Protein AF-A0AAN6DES4-F1 (afdb_monomer)

Structure (mmCIF, N/CA/C/O backbone):
data_AF-A0AAN6DES4-F1
#
_entry.id   AF-A0AAN6DES4-F1
#
loop_
_atom_site.group_PDB
_atom_site.id
_atom_site.type_symbol
_atom_site.label_atom_id
_atom_site.label_alt_id
_atom_site.label_comp_id
_atom_site.label_asym_id
_atom_site.label_entity_id
_atom_site.label_seq_id
_atom_site.pdbx_PDB_ins_code
_atom_site.Cartn_x
_atom_site.Cartn_y
_atom_site.Cartn_z
_atom_site.occupancy
_atom_site.B_iso_or_equiv
_atom_site.auth_seq_id
_atom_site.auth_comp_id
_atom_site.auth_asym_id
_atom_site.auth_atom_id
_atom_site.pdbx_PDB_model_num
ATOM 1 N N . MET A 1 1 ? -22.837 -23.102 -18.237 1.00 67.00 1 MET A N 1
ATOM 2 C CA . MET A 1 1 ? -21.589 -22.398 -17.869 1.00 67.00 1 MET A CA 1
ATOM 3 C C . MET A 1 1 ? -21.936 -21.171 -17.055 1.00 67.00 1 MET A C 1
ATOM 5 O O . MET A 1 1 ? -22.789 -20.407 -17.502 1.00 67.00 1 MET A O 1
ATOM 9 N N . SER A 1 2 ? -21.313 -20.997 -15.891 1.00 93.69 2 SER A N 1
ATOM 10 C CA . SER A 1 2 ? -21.509 -19.808 -15.053 1.00 93.69 2 SER A CA 1
ATOM 11 C C . SER A 1 2 ? -20.926 -18.557 -15.726 1.00 93.69 2 SER A C 1
ATOM 13 O O . SER A 1 2 ? -20.042 -18.653 -16.581 1.00 93.69 2 SER A O 1
ATOM 15 N N . GLU A 1 3 ? -21.403 -17.364 -15.362 1.00 89.88 3 GLU A N 1
ATOM 16 C CA . GLU A 1 3 ? -20.841 -16.102 -15.876 1.00 89.88 3 GLU A CA 1
ATOM 17 C C . GLU A 1 3 ? -19.344 -15.964 -15.569 1.00 89.88 3 GLU A C 1
ATOM 19 O O . GLU A 1 3 ? -18.581 -15.470 -16.399 1.00 89.88 3 GLU A O 1
ATOM 24 N N . SER A 1 4 ? -18.906 -16.498 -14.426 1.00 90.12 4 SER A N 1
ATOM 25 C CA . SER A 1 4 ? -17.493 -16.587 -14.053 1.00 90.12 4 SER A CA 1
ATOM 26 C C . SER A 1 4 ? -16.676 -17.410 -15.060 1.00 90.12 4 SER A C 1
ATOM 28 O O . SER A 1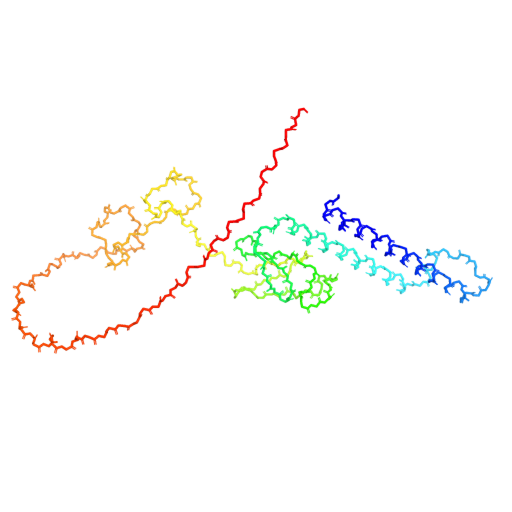 4 ? -15.622 -16.948 -15.493 1.00 90.12 4 SER A O 1
ATOM 30 N N . GLN A 1 5 ? -17.186 -18.557 -15.523 1.00 93.50 5 GLN A N 1
ATOM 31 C CA . GLN A 1 5 ? -16.512 -19.378 -16.540 1.00 93.50 5 GLN A CA 1
ATOM 32 C C . GLN A 1 5 ? -16.424 -18.663 -17.896 1.00 93.50 5 GLN A C 1
ATOM 34 O O . GLN A 1 5 ? -15.390 -18.712 -18.560 1.00 93.50 5 GLN A O 1
ATOM 39 N N . LYS A 1 6 ? -17.484 -17.942 -18.294 1.00 95.12 6 LYS A N 1
ATOM 40 C CA . LYS A 1 6 ? -17.483 -17.140 -19.532 1.00 95.12 6 LYS A CA 1
ATOM 41 C C . LYS A 1 6 ? -16.451 -16.006 -19.476 1.00 95.12 6 LYS A C 1
ATOM 43 O O . LYS A 1 6 ? -15.817 -15.697 -20.486 1.00 95.12 6 LYS A O 1
ATOM 48 N N . LEU A 1 7 ? -16.270 -15.381 -18.310 1.00 95.62 7 LEU A N 1
ATOM 49 C CA . LEU A 1 7 ? -15.279 -14.323 -18.117 1.00 95.62 7 LEU A CA 1
ATOM 50 C C . LEU A 1 7 ? -13.844 -14.868 -18.178 1.00 95.62 7 LEU A C 1
ATOM 52 O O . LEU A 1 7 ? -12.998 -14.268 -18.842 1.00 95.62 7 LEU A O 1
ATOM 56 N N . GLU A 1 8 ? -13.577 -16.011 -17.542 1.00 96.06 8 GLU A N 1
ATOM 57 C CA . GLU A 1 8 ? -12.269 -16.677 -17.598 1.00 96.06 8 GLU A CA 1
ATOM 58 C C . GLU A 1 8 ? -11.892 -17.090 -19.022 1.00 96.06 8 GLU A C 1
ATOM 60 O O . GLU A 1 8 ? -10.766 -16.853 -19.466 1.00 96.06 8 GLU A O 1
ATOM 65 N N . GLU A 1 9 ? -12.841 -17.643 -19.778 1.00 97.31 9 GLU A N 1
ATOM 66 C CA . GLU A 1 9 ? -12.618 -18.003 -21.177 1.00 97.31 9 GLU A CA 1
ATOM 67 C C . GLU A 1 9 ? -12.298 -16.769 -22.035 1.00 97.31 9 GLU A C 1
ATOM 69 O O . GLU A 1 9 ? -11.350 -16.779 -22.828 1.00 97.31 9 GLU A O 1
ATOM 74 N N . ARG A 1 10 ? -13.014 -15.658 -21.818 1.00 96.00 10 ARG A N 1
ATOM 75 C CA . ARG A 1 10 ? -12.756 -14.391 -22.514 1.00 96.00 10 ARG A CA 1
ATOM 76 C C . ARG A 1 10 ? -11.379 -13.813 -22.181 1.00 96.00 10 ARG A C 1
ATOM 78 O O . ARG A 1 10 ? -10.696 -13.320 -23.080 1.00 96.00 10 ARG A O 1
ATOM 85 N N . LEU A 1 11 ? -10.944 -13.897 -20.922 1.00 96.00 11 LEU A N 1
ATOM 86 C CA . LEU A 1 11 ? -9.595 -13.491 -20.515 1.00 96.00 11 LEU A CA 1
ATOM 87 C C . LEU A 1 11 ? -8.526 -14.359 -21.186 1.00 96.00 11 LEU A C 1
ATOM 89 O O . LEU A 1 11 ? -7.559 -13.824 -21.730 1.00 96.00 11 LEU A O 1
ATOM 93 N N . ARG A 1 12 ? -8.733 -15.678 -21.236 1.00 96.94 12 ARG A N 1
ATOM 94 C CA . ARG A 1 12 ? -7.816 -16.616 -21.896 1.00 96.94 12 ARG A CA 1
ATOM 95 C C . ARG A 1 12 ? -7.665 -16.325 -23.394 1.00 96.94 12 ARG A C 1
ATOM 97 O O . ARG A 1 12 ? -6.554 -16.386 -23.923 1.00 96.94 12 ARG A O 1
ATOM 104 N N . LEU A 1 13 ? -8.756 -15.982 -24.080 1.00 96.75 13 LEU A N 1
ATOM 105 C CA . LEU A 1 13 ? -8.722 -15.574 -25.490 1.00 96.75 13 LEU A CA 1
ATOM 106 C C . LEU A 1 13 ? -7.927 -14.274 -25.691 1.00 96.75 13 LEU A C 1
ATOM 108 O O . LEU A 1 13 ? -7.058 -14.221 -26.561 1.00 96.75 13 LEU A O 1
ATOM 112 N N . LEU A 1 14 ? -8.148 -13.262 -24.846 1.00 96.56 14 LEU A N 1
ATOM 113 C CA . LEU A 1 14 ? -7.406 -11.997 -24.906 1.00 96.56 14 LEU A CA 1
ATOM 114 C C . LEU A 1 14 ? -5.903 -12.181 -24.648 1.00 96.56 14 LEU A C 1
ATOM 116 O O . LEU A 1 14 ? -5.075 -11.550 -25.309 1.00 96.56 14 LEU A O 1
ATOM 120 N N . GLU A 1 15 ? -5.525 -13.059 -23.718 1.00 96.38 15 GLU A N 1
ATOM 121 C CA . GLU A 1 15 ? -4.119 -13.382 -23.459 1.00 96.38 15 GLU A CA 1
ATOM 122 C C . GLU A 1 15 ? -3.441 -14.049 -24.663 1.00 96.38 15 GLU A C 1
ATOM 124 O O . GLU A 1 15 ? -2.299 -13.711 -25.003 1.00 96.38 15 GLU A O 1
ATOM 129 N N . ASN A 1 16 ? -4.146 -14.961 -25.337 1.00 94.56 16 ASN A N 1
ATOM 130 C CA . ASN A 1 16 ? -3.655 -15.623 -26.544 1.00 94.56 16 ASN A CA 1
ATOM 131 C C . ASN A 1 16 ? -3.459 -14.631 -27.697 1.00 94.56 16 ASN A C 1
ATOM 133 O O . ASN A 1 16 ? -2.403 -14.642 -28.338 1.00 94.56 16 ASN A O 1
ATOM 137 N N . ASP A 1 17 ? -4.411 -13.722 -27.907 1.00 95.50 17 ASP A N 1
ATOM 138 C CA . ASP A 1 17 ? -4.306 -12.671 -28.921 1.00 95.50 17 ASP A CA 1
ATOM 139 C C . ASP A 1 17 ? -3.139 -11.720 -28.643 1.00 95.50 17 ASP A C 1
ATOM 141 O O . ASP A 1 17 ? -2.346 -11.412 -29.540 1.00 95.50 17 ASP A O 1
ATOM 145 N N . LEU A 1 18 ? -2.949 -11.314 -27.384 1.00 94.50 18 LEU A N 1
ATOM 146 C CA . LEU A 1 18 ? -1.813 -10.484 -26.985 1.00 94.50 18 LEU A CA 1
ATOM 147 C C . LEU A 1 18 ? -0.475 -11.200 -27.241 1.00 94.50 18 LEU A C 1
ATOM 149 O O . LEU A 1 18 ? 0.498 -10.587 -27.695 1.00 94.50 18 LEU A O 1
ATOM 153 N N . LYS A 1 19 ? -0.405 -12.507 -26.961 1.00 93.19 19 LYS A N 1
ATOM 154 C CA . LYS A 1 19 ? 0.779 -13.338 -27.223 1.00 93.19 19 LYS A CA 1
ATOM 155 C C . LYS A 1 19 ? 1.069 -13.423 -28.724 1.00 93.19 19 LYS A C 1
ATOM 157 O O . LYS A 1 19 ? 2.224 -13.257 -29.131 1.00 93.19 19 LYS A O 1
ATOM 162 N N . LEU A 1 20 ? 0.033 -13.590 -29.546 1.00 95.62 20 LEU A N 1
ATOM 163 C CA . LEU A 1 20 ? 0.146 -13.603 -31.002 1.00 95.62 20 LEU A CA 1
ATOM 164 C C . LEU A 1 20 ? 0.622 -12.247 -31.543 1.00 95.62 20 LEU A C 1
ATOM 166 O O . LEU A 1 20 ? 1.569 -12.204 -32.331 1.00 95.62 20 LEU A O 1
ATOM 170 N N . GLN A 1 21 ? 0.047 -11.133 -31.085 1.00 93.38 21 GLN A N 1
ATOM 171 C CA . GLN A 1 21 ? 0.468 -9.790 -31.497 1.00 93.38 21 GLN A CA 1
ATOM 172 C C . GLN A 1 21 ? 1.932 -9.505 -31.146 1.00 93.38 21 GLN A C 1
ATOM 174 O O . GLN A 1 21 ? 2.679 -8.995 -31.986 1.00 93.38 21 GLN A O 1
ATOM 179 N N . LYS A 1 22 ? 2.377 -9.897 -29.945 1.00 92.38 22 LYS A N 1
ATOM 180 C CA . LYS A 1 22 ? 3.786 -9.783 -29.538 1.00 92.38 22 LYS A CA 1
ATOM 181 C C . LYS A 1 22 ? 4.708 -10.586 -30.454 1.00 92.38 22 LYS A C 1
ATOM 183 O O . LYS A 1 22 ? 5.730 -10.055 -30.881 1.00 92.38 22 LYS A O 1
ATOM 188 N N . SER A 1 23 ? 4.340 -11.823 -30.800 1.00 90.12 23 SER A N 1
ATOM 189 C CA . SER A 1 23 ? 5.142 -12.654 -31.711 1.00 90.12 23 SER A CA 1
ATOM 190 C C . SER A 1 23 ? 5.272 -12.027 -33.107 1.00 90.12 23 SER A C 1
ATOM 192 O O . SER A 1 23 ? 6.384 -11.890 -33.616 1.00 90.12 23 SER A O 1
ATOM 194 N N . LYS A 1 24 ? 4.167 -11.515 -33.670 1.00 93.31 24 LYS A N 1
ATOM 195 C CA . LYS A 1 24 ? 4.154 -10.822 -34.968 1.00 93.31 24 LYS A CA 1
ATOM 196 C C . LYS A 1 24 ? 4.999 -9.549 -34.947 1.00 93.31 24 LYS A C 1
ATOM 198 O O . LYS A 1 24 ? 5.671 -9.241 -35.929 1.00 93.31 24 LYS A O 1
ATOM 203 N N . LEU A 1 25 ? 4.978 -8.793 -33.848 1.00 91.31 25 LEU A N 1
ATOM 204 C CA . LEU A 1 25 ? 5.800 -7.590 -33.705 1.00 91.31 25 LEU A CA 1
ATOM 205 C C . LEU A 1 25 ? 7.295 -7.934 -33.677 1.00 91.31 25 LEU A C 1
ATOM 207 O O . LEU A 1 25 ? 8.072 -7.296 -34.383 1.00 91.31 25 LEU A O 1
ATOM 211 N N . VAL A 1 26 ? 7.685 -8.959 -32.912 1.00 90.69 26 VAL A N 1
ATOM 212 C CA . VAL A 1 26 ? 9.070 -9.456 -32.870 1.00 90.69 26 VAL A CA 1
ATOM 213 C C . VAL A 1 26 ? 9.528 -9.895 -34.261 1.00 90.69 26 VAL A C 1
ATOM 215 O O . VAL A 1 26 ? 10.616 -9.518 -34.691 1.00 90.69 26 VAL A O 1
ATOM 218 N N . GLU A 1 27 ? 8.682 -10.608 -35.005 1.00 89.62 27 GLU A N 1
ATOM 219 C CA . GLU A 1 27 ? 8.997 -11.036 -36.369 1.00 89.62 27 GLU A CA 1
ATOM 220 C C . GLU A 1 27 ? 9.166 -9.847 -37.334 1.00 89.62 27 GLU A C 1
ATOM 222 O O . GLU A 1 27 ? 10.121 -9.804 -38.110 1.00 89.62 27 GLU A O 1
ATOM 227 N N . ARG A 1 28 ? 8.296 -8.827 -37.257 1.00 88.50 28 ARG A N 1
ATOM 228 C CA . ARG A 1 28 ? 8.439 -7.598 -38.063 1.00 88.50 28 ARG A CA 1
ATOM 229 C C . ARG A 1 28 ? 9.726 -6.841 -37.742 1.00 88.50 28 ARG A C 1
ATOM 231 O O . ARG A 1 28 ? 10.365 -6.325 -38.659 1.00 88.50 28 ARG A O 1
ATOM 238 N N . LEU A 1 29 ? 10.102 -6.758 -36.465 1.00 83.12 29 LEU A N 1
ATOM 239 C CA . LEU A 1 29 ? 11.346 -6.111 -36.041 1.00 83.12 29 LEU A CA 1
ATOM 240 C C . LEU A 1 29 ? 12.574 -6.886 -36.535 1.00 83.12 29 LEU A C 1
ATOM 242 O O . LEU A 1 29 ? 13.513 -6.272 -37.038 1.00 83.12 29 LEU A O 1
ATOM 246 N N . ALA A 1 30 ? 12.536 -8.221 -36.486 1.00 77.50 30 ALA A N 1
ATOM 247 C CA . ALA A 1 30 ? 13.591 -9.066 -37.039 1.00 77.50 30 ALA A CA 1
ATOM 248 C C . ALA A 1 30 ? 13.740 -8.868 -38.558 1.00 77.50 30 ALA A C 1
ATOM 250 O O . ALA A 1 30 ? 14.852 -8.672 -39.046 1.00 77.50 30 ALA A O 1
ATOM 251 N N . ARG A 1 31 ? 12.627 -8.825 -39.306 1.00 79.12 31 ARG A N 1
ATOM 252 C CA . ARG A 1 31 ? 12.643 -8.584 -40.761 1.00 79.12 31 ARG A CA 1
ATOM 253 C C . ARG A 1 31 ? 13.234 -7.218 -41.124 1.00 79.12 31 ARG A C 1
ATOM 255 O O . ARG A 1 31 ? 14.022 -7.147 -42.063 1.00 79.12 31 ARG A O 1
ATOM 262 N N . ARG A 1 32 ? 12.919 -6.151 -40.375 1.00 77.81 32 ARG A N 1
ATOM 263 C CA . ARG A 1 32 ? 13.521 -4.821 -40.610 1.00 77.81 32 ARG A CA 1
ATOM 264 C C . ARG A 1 32 ? 15.030 -4.817 -40.388 1.00 77.81 32 ARG A C 1
ATOM 266 O O . ARG A 1 32 ? 15.746 -4.264 -41.211 1.00 77.81 32 ARG A O 1
ATOM 273 N N . HIS A 1 33 ? 15.512 -5.469 -39.329 1.00 69.00 33 HIS A N 1
ATOM 274 C CA . HIS A 1 33 ? 16.951 -5.561 -39.068 1.00 69.00 33 HIS A CA 1
ATOM 275 C C . HIS A 1 33 ? 17.712 -6.352 -40.141 1.00 69.00 33 HIS A C 1
ATOM 277 O O . HIS A 1 33 ? 18.863 -6.032 -40.423 1.00 69.00 33 HIS A O 1
ATOM 283 N N . VAL A 1 34 ? 17.078 -7.354 -40.762 1.00 66.12 34 VAL A N 1
ATOM 284 C CA . VAL A 1 34 ? 17.683 -8.131 -41.857 1.00 66.12 34 VAL A CA 1
ATOM 285 C C . VAL A 1 34 ? 17.761 -7.322 -43.158 1.00 66.12 34 VAL A C 1
ATOM 287 O O . VAL A 1 34 ? 18.715 -7.484 -43.912 1.00 66.12 34 VAL A O 1
ATOM 290 N N . GLN A 1 35 ? 16.804 -6.428 -43.426 1.00 63.16 35 GLN A N 1
ATOM 291 C CA . GLN A 1 35 ? 16.760 -5.666 -44.683 1.00 63.16 35 GLN A CA 1
ATOM 292 C C . GLN A 1 35 ? 17.774 -4.515 -44.759 1.00 63.16 35 GLN A C 1
ATOM 294 O O . GLN A 1 35 ? 18.157 -4.126 -45.857 1.00 63.16 35 GLN A O 1
ATOM 299 N N . THR A 1 36 ? 18.241 -3.989 -43.625 1.00 62.09 36 THR A N 1
ATOM 300 C CA . THR A 1 36 ? 19.244 -2.908 -43.591 1.00 62.09 36 THR A CA 1
ATOM 301 C C . THR A 1 36 ? 20.684 -3.410 -43.476 1.00 62.09 36 THR A C 1
ATOM 303 O O . THR A 1 36 ? 21.608 -2.602 -43.429 1.00 62.09 36 THR A O 1
ATOM 306 N N . ALA A 1 37 ? 20.904 -4.726 -43.395 1.00 51.62 37 ALA A N 1
ATOM 307 C CA . ALA A 1 37 ? 22.239 -5.293 -43.263 1.00 51.62 37 ALA A CA 1
ATOM 308 C C . ALA A 1 37 ? 22.865 -5.554 -44.651 1.00 51.62 37 ALA A C 1
ATOM 310 O O . ALA A 1 37 ? 22.224 -6.178 -45.501 1.00 51.62 37 ALA A O 1
ATOM 311 N N . PRO A 1 38 ? 24.113 -5.120 -44.908 1.00 60.78 38 PRO A N 1
ATOM 312 C CA . PRO A 1 38 ? 24.816 -5.457 -46.144 1.00 60.78 38 PRO A CA 1
ATOM 313 C C . PRO A 1 38 ? 24.924 -6.984 -46.295 1.00 60.78 38 PRO A C 1
ATOM 315 O O . PRO A 1 38 ? 25.225 -7.694 -45.334 1.00 60.78 38 PRO A O 1
ATOM 318 N N . LYS A 1 39 ? 24.685 -7.494 -47.513 1.00 55.78 39 LYS A N 1
ATOM 319 C CA . LYS A 1 39 ? 24.531 -8.930 -47.855 1.00 55.78 39 LYS A CA 1
ATOM 320 C C . LYS A 1 39 ? 25.761 -9.820 -47.583 1.00 55.78 39 LYS A C 1
ATOM 322 O O . LYS A 1 39 ? 25.720 -11.011 -47.868 1.00 55.78 39 LYS A O 1
ATOM 327 N N . THR A 1 40 ? 26.833 -9.280 -47.013 1.00 57.28 40 THR A N 1
ATOM 328 C CA . THR A 1 40 ? 28.040 -10.012 -46.597 1.00 57.28 40 THR A CA 1
ATOM 329 C C . THR A 1 40 ? 28.109 -10.264 -45.085 1.00 57.28 40 THR A C 1
ATOM 331 O O . THR A 1 40 ? 29.067 -10.865 -44.599 1.00 57.28 40 THR A O 1
ATOM 334 N N . ALA A 1 41 ? 27.102 -9.846 -44.312 1.00 51.81 41 ALA A N 1
ATOM 335 C CA . ALA A 1 41 ? 27.103 -9.999 -42.864 1.00 51.81 41 ALA A CA 1
ATOM 336 C C . ALA A 1 41 ? 26.755 -11.438 -42.441 1.00 51.81 41 ALA A C 1
ATOM 338 O O . ALA A 1 41 ? 25.593 -11.843 -42.392 1.00 51.81 41 ALA A O 1
ATOM 339 N N . VAL A 1 42 ? 27.802 -12.193 -42.099 1.00 61.50 42 VAL A N 1
ATOM 340 C CA . VAL A 1 42 ? 27.777 -13.385 -41.236 1.00 61.50 42 VAL A CA 1
ATOM 341 C C . VAL A 1 42 ? 26.672 -13.243 -40.186 1.00 61.50 42 VAL A C 1
ATOM 343 O O . VAL A 1 42 ? 26.561 -12.180 -39.573 1.00 61.50 42 VAL A O 1
ATOM 346 N N . LYS A 1 43 ? 25.868 -14.298 -39.973 1.00 57.84 43 LYS A N 1
ATOM 347 C CA . LYS A 1 43 ? 24.832 -14.382 -38.926 1.00 57.84 43 LYS A CA 1
ATOM 348 C C . LYS A 1 43 ? 25.457 -14.146 -37.545 1.00 57.84 43 LYS A C 1
ATOM 350 O O . LYS A 1 43 ? 25.746 -15.092 -36.819 1.00 57.84 43 LYS A O 1
ATOM 355 N N . ARG A 1 44 ? 25.691 -12.885 -37.187 1.00 60.09 44 ARG A N 1
ATOM 356 C CA . ARG A 1 44 ? 26.131 -12.483 -35.857 1.00 60.09 44 ARG A CA 1
ATOM 357 C C . ARG A 1 44 ? 24.993 -12.822 -34.918 1.00 60.09 44 ARG A C 1
ATOM 359 O O . ARG A 1 44 ? 23.859 -12.376 -35.100 1.00 60.09 44 ARG A O 1
ATOM 366 N N . THR A 1 45 ? 25.281 -13.686 -33.959 1.00 73.81 45 THR A N 1
ATOM 367 C CA . THR A 1 45 ? 24.299 -14.067 -32.953 1.00 73.81 45 THR A CA 1
ATOM 368 C C . THR A 1 45 ? 23.941 -12.829 -32.126 1.00 73.81 45 THR A C 1
ATOM 370 O O . THR A 1 45 ? 24.714 -11.873 -32.054 1.00 73.81 45 THR A O 1
ATOM 373 N N . ALA A 1 46 ? 22.783 -12.817 -31.460 1.00 65.44 46 ALA A N 1
ATOM 374 C CA . ALA A 1 46 ? 22.415 -11.707 -30.568 1.00 65.44 46 ALA A CA 1
ATOM 375 C C . ALA A 1 46 ? 23.492 -11.426 -29.491 1.00 65.44 46 ALA A C 1
ATOM 377 O O . ALA A 1 46 ? 23.619 -10.301 -29.010 1.00 65.44 46 ALA A O 1
ATOM 378 N N . ASN A 1 47 ? 24.300 -12.438 -29.156 1.00 69.12 47 ASN A N 1
ATOM 379 C CA . ASN A 1 47 ? 25.440 -12.321 -28.252 1.00 69.12 47 ASN A CA 1
ATOM 380 C C . ASN A 1 47 ? 26.627 -11.555 -28.858 1.00 69.12 47 ASN A C 1
ATOM 382 O O . ASN A 1 47 ? 27.354 -10.912 -28.107 1.00 69.12 47 ASN A O 1
ATOM 386 N N . ASP A 1 48 ? 26.816 -11.576 -30.178 1.00 71.38 48 ASP A N 1
ATOM 387 C CA . ASP A 1 48 ? 27.908 -10.851 -30.841 1.00 71.38 48 ASP A CA 1
ATOM 388 C C . ASP A 1 48 ? 27.611 -9.350 -30.920 1.00 71.38 48 ASP A C 1
ATOM 390 O O . ASP A 1 48 ? 28.501 -8.529 -30.720 1.00 71.38 48 ASP A O 1
ATOM 394 N N . VAL A 1 49 ? 26.342 -8.970 -31.107 1.00 67.94 49 VAL A N 1
ATOM 395 C CA . VAL A 1 49 ? 25.912 -7.558 -31.074 1.00 67.94 49 VAL A CA 1
ATOM 396 C C . VAL A 1 49 ? 26.140 -6.943 -29.688 1.00 67.94 49 VAL A C 1
ATOM 398 O O . VAL A 1 49 ? 26.616 -5.819 -29.581 1.00 67.94 49 VAL A O 1
ATOM 401 N N . LEU A 1 50 ? 25.889 -7.704 -28.617 1.00 66.12 50 LEU A N 1
ATOM 402 C CA . LEU A 1 50 ? 26.124 -7.273 -27.232 1.00 66.12 50 LEU A CA 1
ATOM 403 C C . LEU A 1 50 ? 27.608 -7.086 -26.873 1.00 66.12 50 LEU A C 1
ATOM 405 O O . LEU A 1 50 ? 27.896 -6.432 -25.872 1.00 66.12 50 LEU A O 1
ATOM 409 N N . LYS A 1 51 ? 28.541 -7.668 -27.638 1.00 77.00 51 LYS A N 1
ATOM 410 C CA . LYS A 1 51 ? 29.988 -7.526 -27.403 1.00 77.00 51 LYS A CA 1
ATOM 411 C C . LYS A 1 51 ? 30.588 -6.292 -28.074 1.00 77.00 51 LYS A C 1
ATOM 413 O O . LYS A 1 51 ? 31.609 -5.805 -27.604 1.00 77.00 51 LYS A O 1
ATOM 418 N N . HIS A 1 52 ? 29.987 -5.813 -29.162 1.00 81.75 52 HIS A N 1
ATOM 419 C CA . HIS A 1 52 ? 30.566 -4.749 -29.987 1.00 81.75 52 HIS A CA 1
ATOM 420 C C . HIS A 1 52 ? 30.026 -3.345 -29.684 1.00 81.75 52 HIS A C 1
ATOM 422 O O . HIS A 1 52 ? 30.591 -2.380 -30.187 1.00 81.75 52 HIS A O 1
ATOM 428 N N . ASP A 1 53 ? 28.988 -3.220 -28.853 1.00 87.81 53 ASP A N 1
ATOM 429 C CA . ASP A 1 53 ? 28.409 -1.933 -28.454 1.00 87.81 53 ASP A CA 1
ATOM 430 C C . ASP A 1 53 ? 28.179 -1.892 -26.922 1.00 87.81 53 ASP A C 1
ATOM 432 O O . ASP A 1 53 ? 27.222 -2.500 -26.414 1.00 87.81 53 ASP A O 1
ATOM 436 N N . PRO A 1 54 ? 29.066 -1.224 -26.155 1.00 89.25 54 PRO A N 1
ATOM 437 C CA . PRO A 1 54 ? 28.952 -1.154 -24.700 1.00 89.25 54 PRO A CA 1
ATOM 438 C C . PRO A 1 54 ? 27.718 -0.362 -24.241 1.00 89.25 54 PRO A C 1
ATOM 440 O O . PRO A 1 54 ? 27.106 -0.736 -23.235 1.00 89.25 54 PRO A O 1
ATOM 443 N N . ASP A 1 55 ? 27.294 0.661 -24.984 1.00 90.44 55 ASP A N 1
ATOM 444 C CA . ASP A 1 55 ? 26.142 1.497 -24.634 1.00 90.44 55 ASP A CA 1
ATOM 445 C C . ASP A 1 55 ? 24.838 0.712 -24.782 1.00 90.44 55 ASP A C 1
ATOM 447 O O . ASP A 1 55 ? 23.966 0.733 -23.900 1.00 90.44 55 ASP A O 1
ATOM 451 N N . PHE A 1 56 ? 24.729 -0.079 -25.853 1.00 85.12 56 PHE A N 1
ATOM 452 C CA . PHE A 1 56 ? 23.616 -1.007 -26.022 1.00 85.12 56 PHE A CA 1
ATOM 453 C C . PHE A 1 56 ? 23.561 -2.033 -24.883 1.00 85.12 56 PHE A C 1
ATOM 455 O O . PHE A 1 56 ? 22.488 -2.289 -24.322 1.00 85.12 56 PHE A O 1
ATOM 462 N N . ALA A 1 57 ? 24.708 -2.587 -24.477 1.00 85.50 57 ALA A N 1
ATOM 463 C CA . ALA A 1 57 ? 24.775 -3.525 -23.359 1.00 85.50 57 ALA A CA 1
ATOM 464 C C . ALA A 1 57 ? 24.328 -2.887 -22.029 1.00 85.50 57 ALA A C 1
ATOM 466 O O . ALA A 1 57 ? 23.583 -3.521 -21.271 1.00 85.50 57 ALA A O 1
ATOM 467 N N . ILE A 1 58 ? 24.717 -1.636 -21.754 1.00 90.38 58 ILE A N 1
ATOM 468 C CA . ILE A 1 58 ? 24.269 -0.871 -20.578 1.00 90.38 58 ILE A CA 1
ATOM 469 C C . ILE A 1 58 ? 22.747 -0.687 -20.610 1.00 90.38 58 ILE A C 1
ATOM 471 O O . ILE A 1 58 ? 22.068 -1.017 -19.633 1.00 90.38 58 ILE A O 1
ATOM 475 N N . LYS A 1 59 ? 22.184 -0.266 -21.748 1.00 92.56 59 LYS A N 1
ATOM 476 C CA . LYS A 1 59 ? 20.734 -0.074 -21.912 1.00 92.56 59 LYS A CA 1
ATOM 477 C C . LYS A 1 59 ? 19.952 -1.372 -21.711 1.00 92.56 59 LYS A C 1
ATOM 479 O O . LYS A 1 59 ? 18.940 -1.389 -21.010 1.00 92.56 59 LYS A O 1
ATOM 484 N N . VAL A 1 60 ? 20.433 -2.487 -22.263 1.00 89.56 60 VAL A N 1
ATOM 485 C CA . VAL A 1 60 ? 19.815 -3.811 -22.077 1.00 89.56 60 VAL A CA 1
ATOM 486 C C . VAL A 1 60 ? 19.865 -4.246 -20.609 1.00 89.56 60 VAL A C 1
ATOM 488 O O . VAL A 1 60 ? 18.886 -4.803 -20.103 1.00 89.56 60 VAL A O 1
ATOM 491 N N . ARG A 1 61 ? 20.972 -3.993 -19.898 1.00 91.56 61 ARG A N 1
ATOM 492 C CA . ARG A 1 61 ? 21.080 -4.281 -18.456 1.00 91.56 61 ARG A CA 1
ATOM 493 C C . ARG A 1 61 ? 20.103 -3.432 -17.642 1.00 91.56 61 ARG A C 1
ATOM 495 O O . ARG A 1 61 ? 19.390 -4.004 -16.819 1.00 91.56 61 ARG A O 1
ATOM 502 N N . ALA A 1 62 ? 20.010 -2.131 -17.915 1.00 92.44 62 ALA A N 1
ATOM 503 C CA . ALA A 1 62 ? 19.072 -1.225 -17.252 1.00 92.44 62 ALA A CA 1
ATOM 504 C C . ALA A 1 62 ? 17.612 -1.663 -17.463 1.00 92.44 62 ALA A C 1
ATOM 506 O O . ALA A 1 62 ? 16.860 -1.806 -16.502 1.00 92.44 62 ALA A O 1
ATOM 507 N N . LEU A 1 63 ? 17.229 -2.007 -18.699 1.00 92.38 63 LEU A N 1
ATOM 508 C CA . LEU A 1 63 ? 15.889 -2.524 -19.008 1.00 92.38 63 LEU A CA 1
ATOM 509 C C . LEU A 1 63 ? 15.583 -3.835 -18.270 1.00 92.38 63 LEU A C 1
ATOM 511 O O . LEU A 1 63 ? 14.487 -4.012 -17.734 1.00 92.38 63 LEU A O 1
ATOM 515 N N . LYS A 1 64 ? 16.551 -4.759 -18.195 1.00 92.69 64 LYS A N 1
ATOM 516 C CA . LYS A 1 64 ? 16.402 -6.007 -17.426 1.00 92.69 64 LYS A CA 1
ATOM 517 C C . LYS A 1 64 ? 16.255 -5.739 -15.928 1.00 92.69 64 LYS A C 1
ATOM 519 O O . LYS A 1 64 ? 15.465 -6.420 -15.273 1.00 92.69 64 LYS A O 1
ATOM 524 N N . GLN A 1 65 ? 17.002 -4.783 -15.378 1.00 93.25 65 GLN A N 1
ATOM 525 C CA . GLN A 1 65 ? 16.891 -4.386 -13.973 1.00 93.25 65 GLN A CA 1
ATOM 526 C C . GLN A 1 65 ? 15.525 -3.757 -13.678 1.00 93.25 65 GLN A C 1
ATOM 528 O O . GLN A 1 65 ? 14.849 -4.224 -12.761 1.00 93.25 65 GLN A O 1
ATOM 533 N N . ALA A 1 66 ? 15.067 -2.818 -14.508 1.00 91.12 66 ALA A N 1
ATOM 534 C CA . ALA A 1 66 ? 13.745 -2.203 -14.387 1.00 91.12 66 ALA A CA 1
ATOM 535 C C . ALA A 1 66 ? 12.618 -3.250 -14.456 1.00 91.12 66 ALA A C 1
ATOM 537 O O . ALA A 1 66 ? 11.715 -3.264 -13.622 1.00 91.12 66 ALA A O 1
ATOM 538 N N . ALA A 1 67 ? 12.701 -4.213 -15.382 1.00 92.44 67 ALA A N 1
ATOM 539 C CA . ALA A 1 67 ? 11.728 -5.304 -15.474 1.00 92.44 67 ALA A CA 1
ATOM 540 C C . ALA A 1 67 ? 11.716 -6.201 -14.219 1.00 92.44 67 ALA A C 1
ATOM 542 O O . ALA A 1 67 ? 10.651 -6.634 -13.771 1.00 92.44 67 ALA A O 1
ATOM 543 N N . ARG A 1 68 ? 12.888 -6.472 -13.625 1.00 93.19 68 ARG A N 1
ATOM 544 C CA . ARG A 1 68 ? 13.000 -7.227 -12.364 1.00 93.19 68 ARG A CA 1
ATOM 545 C C . ARG A 1 68 ? 12.403 -6.454 -11.190 1.00 93.19 68 ARG A C 1
ATOM 547 O O . ARG A 1 68 ? 11.681 -7.057 -10.399 1.00 93.19 68 ARG A O 1
ATOM 554 N N . GLN A 1 69 ? 12.677 -5.155 -11.084 1.00 92.50 69 GLN A N 1
ATOM 555 C CA . GLN A 1 69 ? 12.106 -4.284 -10.051 1.00 92.50 69 GLN A CA 1
ATOM 556 C C . GLN A 1 69 ? 10.584 -4.210 -10.176 1.00 92.50 69 GLN A C 1
ATOM 558 O O . GLN A 1 69 ? 9.888 -4.498 -9.205 1.00 92.50 69 GLN A O 1
ATOM 563 N N . LYS A 1 70 ? 10.064 -3.971 -11.387 1.00 94.19 70 LYS A N 1
ATOM 564 C CA . LYS A 1 70 ? 8.625 -4.007 -11.667 1.00 94.19 70 LYS A CA 1
ATOM 565 C C . LYS A 1 70 ? 8.015 -5.343 -11.241 1.00 94.19 70 LYS A C 1
ATOM 567 O O . LYS A 1 70 ? 7.044 -5.371 -10.498 1.00 94.19 70 LYS A O 1
ATOM 572 N N . LYS A 1 71 ? 8.610 -6.478 -11.622 1.00 95.00 71 LYS A N 1
ATOM 573 C CA . LYS A 1 71 ? 8.108 -7.801 -11.205 1.00 95.00 71 LYS A CA 1
ATOM 574 C C . LYS A 1 71 ? 8.073 -7.964 -9.677 1.00 95.00 71 LYS A C 1
ATOM 576 O O . LYS A 1 71 ? 7.113 -8.527 -9.157 1.00 95.00 71 LYS A O 1
ATOM 581 N N . ARG A 1 72 ? 9.102 -7.491 -8.963 1.00 95.31 72 ARG A N 1
ATOM 582 C CA . ARG A 1 72 ? 9.157 -7.532 -7.490 1.00 95.31 72 ARG A CA 1
ATOM 583 C C . ARG A 1 72 ? 8.050 -6.688 -6.862 1.00 95.31 72 ARG A C 1
ATOM 585 O O . ARG A 1 72 ? 7.344 -7.199 -6.002 1.00 95.31 72 ARG A O 1
ATOM 592 N N . LEU A 1 73 ? 7.854 -5.465 -7.353 1.00 95.94 73 LEU A N 1
ATOM 593 C CA . LEU A 1 73 ? 6.796 -4.560 -6.904 1.00 95.94 73 LEU A CA 1
ATOM 594 C C . LEU A 1 73 ? 5.406 -5.190 -7.049 1.00 95.94 73 LEU A C 1
ATOM 596 O O . LEU A 1 73 ? 4.649 -5.241 -6.088 1.00 95.94 73 LEU A O 1
ATOM 600 N N . TYR A 1 74 ? 5.081 -5.742 -8.220 1.00 96.56 74 TYR A N 1
ATOM 601 C CA . TYR A 1 74 ? 3.769 -6.362 -8.444 1.00 96.56 74 TYR A CA 1
ATOM 602 C C . TYR A 1 74 ? 3.562 -7.603 -7.573 1.00 96.56 74 TYR A C 1
ATOM 604 O O . TYR A 1 74 ? 2.466 -7.812 -7.060 1.00 96.56 74 TYR A O 1
ATOM 612 N N . LYS A 1 75 ? 4.615 -8.406 -7.363 1.00 97.31 75 LYS A N 1
ATOM 613 C CA . LYS A 1 75 ? 4.559 -9.544 -6.438 1.00 97.31 75 LYS A CA 1
ATOM 614 C C . LYS A 1 75 ? 4.273 -9.079 -5.005 1.00 97.31 75 LYS A C 1
ATOM 616 O O . LYS A 1 75 ? 3.466 -9.708 -4.330 1.00 97.31 75 LYS A O 1
ATOM 621 N N . HIS A 1 76 ? 4.908 -7.992 -4.564 1.00 97.75 76 HIS A N 1
ATOM 622 C CA . HIS A 1 76 ? 4.698 -7.402 -3.238 1.00 97.75 76 HIS A CA 1
ATOM 623 C C . HIS A 1 76 ? 3.275 -6.865 -3.063 1.00 97.75 76 HIS A C 1
ATOM 625 O O . HIS A 1 76 ? 2.585 -7.241 -2.120 1.00 97.75 76 HIS A O 1
ATOM 631 N N . ILE A 1 77 ? 2.793 -6.074 -4.025 1.00 97.75 77 ILE A N 1
ATOM 632 C CA . ILE A 1 77 ? 1.423 -5.540 -4.024 1.00 97.75 77 ILE A CA 1
ATOM 633 C C . ILE A 1 77 ? 0.402 -6.680 -3.982 1.00 97.75 77 ILE A C 1
ATOM 635 O O . ILE A 1 77 ? -0.522 -6.646 -3.174 1.00 97.75 77 ILE A O 1
ATOM 639 N N . HIS A 1 78 ? 0.580 -7.713 -4.809 1.00 97.56 78 HIS A N 1
ATOM 640 C CA . HIS A 1 78 ? -0.316 -8.866 -4.815 1.00 97.56 78 HIS A CA 1
ATOM 641 C C . HIS A 1 78 ? -0.289 -9.624 -3.480 1.00 97.56 78 HIS A C 1
ATOM 643 O O . HIS A 1 78 ? -1.341 -9.981 -2.954 1.00 97.56 78 HIS A O 1
ATOM 649 N N . ALA A 1 79 ? 0.893 -9.808 -2.880 1.00 98.06 79 ALA A N 1
ATOM 650 C CA . ALA A 1 79 ? 1.009 -10.405 -1.553 1.00 98.06 79 ALA A CA 1
ATOM 651 C C . ALA A 1 79 ? 0.254 -9.584 -0.492 1.00 98.06 79 ALA A C 1
ATOM 653 O O . ALA A 1 79 ? -0.465 -10.161 0.320 1.00 98.06 79 ALA A O 1
ATOM 654 N N . ASN A 1 80 ? 0.343 -8.251 -0.531 1.00 97.94 80 ASN A N 1
ATOM 655 C CA . ASN A 1 80 ? -0.417 -7.376 0.364 1.00 97.94 80 ASN A CA 1
ATOM 656 C C . ASN A 1 80 ? -1.934 -7.455 0.117 1.00 97.94 80 ASN A C 1
ATOM 658 O O . ASN A 1 80 ? -2.697 -7.494 1.080 1.00 97.94 80 ASN A O 1
ATOM 662 N N . GLN A 1 81 ? -2.382 -7.521 -1.142 1.00 97.12 81 GLN A N 1
ATOM 663 C CA . GLN A 1 81 ? -3.802 -7.682 -1.490 1.00 97.12 81 GLN A CA 1
ATOM 664 C C . GLN A 1 81 ? -4.385 -8.979 -0.916 1.00 97.12 81 GLN A C 1
ATOM 666 O O . GLN A 1 81 ? -5.454 -8.951 -0.312 1.00 97.12 81 GLN A O 1
ATOM 671 N N . VAL A 1 82 ? -3.666 -10.097 -1.066 1.00 97.25 82 VAL A N 1
ATOM 672 C CA . VAL A 1 82 ? -4.074 -11.407 -0.530 1.00 97.25 82 VAL A CA 1
ATOM 673 C C . VAL A 1 82 ? -4.001 -11.433 0.996 1.00 97.25 82 VAL A C 1
ATOM 675 O O . VAL A 1 82 ? -4.836 -12.056 1.643 1.00 97.25 82 VAL A O 1
ATOM 678 N N . LYS A 1 83 ? -3.020 -10.746 1.591 1.00 97.25 83 LYS A N 1
ATOM 679 C CA . LYS A 1 83 ? -2.834 -10.700 3.046 1.00 97.25 83 LYS A CA 1
ATOM 680 C C . LYS A 1 83 ? -3.877 -9.835 3.758 1.00 97.25 83 LYS A C 1
ATOM 682 O O . LYS A 1 83 ? -4.193 -10.105 4.914 1.00 97.25 83 LYS A O 1
ATOM 687 N N . PHE A 1 84 ? -4.396 -8.795 3.104 1.00 96.19 84 PHE A N 1
ATOM 688 C CA . PHE A 1 84 ? -5.306 -7.824 3.720 1.00 96.19 84 PHE A CA 1
ATOM 689 C C . PHE A 1 84 ? -6.608 -7.597 2.924 1.00 96.19 84 PHE A C 1
ATOM 691 O O . PHE A 1 84 ? -6.942 -6.445 2.640 1.00 96.19 84 PHE A O 1
ATOM 698 N N . PRO A 1 85 ? -7.384 -8.645 2.586 1.00 92.88 85 PRO A N 1
ATOM 699 C CA . PRO A 1 85 ? -8.577 -8.489 1.755 1.00 92.88 85 PRO A CA 1
ATOM 700 C C . PRO A 1 85 ? -9.717 -7.763 2.489 1.00 92.88 85 PRO A C 1
ATOM 702 O O . PRO A 1 85 ? -10.506 -7.072 1.856 1.00 92.88 85 PRO A O 1
ATOM 705 N N . TYR A 1 86 ? -9.772 -7.876 3.820 1.00 91.62 86 TYR A N 1
ATOM 706 C CA . TYR A 1 86 ? -10.847 -7.359 4.680 1.00 91.62 86 TYR A CA 1
ATOM 707 C C . TYR A 1 86 ? -10.539 -6.002 5.330 1.00 91.62 86 TYR A C 1
ATOM 709 O O . TYR A 1 86 ? -11.297 -5.534 6.178 1.00 91.62 86 TYR A O 1
ATOM 717 N N . LYS A 1 87 ? -9.398 -5.379 5.015 1.00 91.75 87 LYS A N 1
ATOM 718 C CA . LYS A 1 87 ? -9.011 -4.111 5.643 1.00 91.75 87 LYS A CA 1
ATOM 719 C C . LYS A 1 87 ? -9.434 -2.907 4.812 1.00 91.75 87 LYS A C 1
ATOM 721 O O . LYS A 1 87 ? -9.359 -2.926 3.586 1.00 91.75 87 LYS A O 1
ATOM 726 N N . ASN A 1 88 ? -9.785 -1.828 5.509 1.00 93.31 88 ASN A N 1
ATOM 727 C CA . ASN A 1 88 ? -10.134 -0.555 4.889 1.00 93.31 88 ASN A CA 1
ATOM 728 C C . ASN A 1 88 ? -8.968 -0.008 4.058 1.00 93.31 88 ASN A C 1
ATOM 730 O O . ASN A 1 88 ? -7.824 0.064 4.524 1.00 93.31 88 ASN A O 1
ATOM 734 N N . ARG A 1 89 ? -9.291 0.388 2.826 1.00 97.25 89 ARG A N 1
ATOM 735 C CA . ARG A 1 89 ? -8.355 0.971 1.867 1.00 97.25 89 ARG A CA 1
ATOM 736 C C . ARG A 1 89 ? -8.330 2.482 2.038 1.00 97.25 89 ARG A C 1
ATOM 738 O O . ARG A 1 89 ? -9.368 3.133 2.065 1.00 97.25 89 ARG A O 1
ATOM 745 N N . ILE A 1 90 ? -7.132 3.028 2.143 1.00 97.56 90 ILE A N 1
ATOM 746 C CA . ILE A 1 90 ? -6.852 4.451 2.290 1.00 97.56 90 ILE A CA 1
ATOM 747 C C . ILE A 1 90 ? -6.285 4.937 0.961 1.00 97.56 90 ILE A C 1
ATOM 749 O O . ILE A 1 90 ? -5.344 4.343 0.435 1.00 97.56 90 ILE A O 1
ATOM 753 N N . ARG A 1 91 ? -6.843 6.016 0.417 1.00 97.56 91 ARG A N 1
ATOM 754 C CA . ARG A 1 91 ? -6.393 6.604 -0.847 1.00 97.56 91 ARG A CA 1
ATOM 755 C C . ARG A 1 91 ? -5.434 7.751 -0.573 1.00 97.56 91 ARG A C 1
ATOM 757 O O . ARG A 1 91 ? -5.807 8.711 0.092 1.00 97.56 91 ARG A O 1
ATOM 764 N N . ILE A 1 92 ? -4.206 7.657 -1.079 1.00 97.12 92 ILE A N 1
ATOM 765 C CA . ILE A 1 92 ? -3.195 8.708 -0.929 1.00 97.12 92 ILE A CA 1
ATOM 766 C C . ILE A 1 92 ? -2.404 8.835 -2.228 1.00 97.12 92 ILE A C 1
ATOM 768 O O . ILE A 1 92 ? -1.874 7.845 -2.727 1.00 97.12 92 ILE A O 1
ATOM 772 N N . ASN A 1 93 ? -2.312 10.048 -2.784 1.00 95.44 93 ASN A N 1
ATOM 773 C CA . ASN A 1 93 ? -1.721 10.296 -4.109 1.00 95.44 93 ASN A CA 1
ATOM 774 C C . ASN A 1 93 ? -2.282 9.343 -5.193 1.00 95.44 93 ASN A C 1
ATOM 776 O O . ASN A 1 93 ? -1.527 8.785 -5.988 1.00 95.44 93 ASN A O 1
ATOM 780 N N . ASN A 1 94 ? -3.598 9.114 -5.180 1.00 96.62 94 ASN A N 1
ATOM 781 C CA . ASN A 1 94 ? -4.333 8.261 -6.126 1.00 96.62 94 ASN A CA 1
ATOM 782 C C . ASN A 1 94 ? -3.932 6.778 -6.120 1.00 96.62 94 ASN A C 1
ATOM 784 O O . ASN A 1 94 ? -4.325 6.030 -7.013 1.00 96.62 94 ASN A O 1
ATOM 788 N N . LEU A 1 95 ? -3.189 6.341 -5.104 1.00 97.56 95 LEU A N 1
ATOM 789 C CA . LEU A 1 95 ? -2.869 4.944 -4.843 1.00 97.56 95 LEU A CA 1
ATOM 790 C C . LEU A 1 95 ? -3.600 4.469 -3.590 1.00 97.56 95 LEU A C 1
ATOM 792 O O . LEU A 1 95 ? -3.922 5.257 -2.700 1.00 97.56 95 LEU A O 1
ATOM 796 N N . GLU A 1 96 ? -3.848 3.166 -3.521 1.00 97.94 96 GLU A N 1
ATOM 797 C CA . GLU A 1 96 ? -4.505 2.545 -2.377 1.00 97.94 96 GLU A CA 1
ATOM 798 C C . GLU A 1 96 ? -3.490 1.892 -1.445 1.00 97.94 96 GLU A C 1
ATOM 800 O O . GLU A 1 96 ? -2.627 1.112 -1.865 1.00 97.94 96 GLU A O 1
ATOM 805 N N . PHE A 1 97 ? -3.659 2.175 -0.160 1.00 98.44 97 PHE A N 1
ATOM 806 C CA . PHE A 1 97 ? -2.885 1.628 0.938 1.00 98.44 97 PHE A CA 1
ATOM 807 C C . PHE A 1 97 ? -3.804 0.972 1.962 1.00 98.44 97 PHE A C 1
ATOM 809 O O . PHE A 1 97 ? -4.984 1.295 2.059 1.00 98.44 97 PHE A O 1
ATOM 816 N N . VAL A 1 98 ? -3.253 0.082 2.775 1.00 97.94 98 VAL A N 1
ATOM 817 C CA . VAL A 1 98 ? -3.925 -0.471 3.951 1.00 97.94 98 VAL A CA 1
ATOM 818 C C . VAL A 1 98 ? -3.123 -0.120 5.195 1.00 97.94 98 VAL A C 1
ATOM 820 O O . VAL A 1 98 ? -1.912 -0.334 5.247 1.00 97.94 98 VAL A O 1
ATOM 823 N N . SER A 1 99 ? -3.808 0.382 6.222 1.00 96.88 99 SER A N 1
ATOM 824 C CA . SER A 1 99 ? -3.201 0.612 7.531 1.00 96.88 99 SER A CA 1
ATOM 825 C C . SER A 1 99 ? -2.968 -0.711 8.272 1.00 96.88 99 SER A C 1
ATOM 827 O O . SER A 1 99 ? -3.862 -1.546 8.461 1.00 96.88 99 SER A O 1
ATOM 829 N N . THR A 1 100 ? -1.727 -0.922 8.691 1.00 96.38 100 THR A N 1
ATOM 830 C CA . THR A 1 100 ? -1.243 -2.113 9.393 1.00 96.38 100 THR A CA 1
ATOM 831 C C . THR A 1 100 ? -0.496 -1.704 10.660 1.00 96.38 100 THR A C 1
ATOM 833 O O . THR A 1 100 ? -0.205 -0.526 10.863 1.00 96.38 100 THR A O 1
ATOM 836 N N . ASN A 1 101 ? -0.232 -2.669 11.549 1.00 94.12 101 ASN A N 1
ATOM 837 C CA . ASN A 1 101 ? 0.503 -2.449 12.800 1.00 94.12 101 ASN A CA 1
ATOM 838 C C . ASN A 1 101 ? -0.033 -1.253 13.612 1.00 94.12 101 ASN A C 1
ATOM 840 O O . ASN A 1 101 ? 0.718 -0.347 13.966 1.00 94.12 101 ASN A O 1
ATOM 844 N N . LYS A 1 102 ? -1.353 -1.222 13.846 1.00 91.56 102 LYS A N 1
ATOM 845 C CA . LYS A 1 102 ? -2.042 -0.140 14.576 1.00 91.56 102 LYS A CA 1
ATOM 846 C C . LYS A 1 102 ? -1.792 1.267 13.993 1.00 91.56 102 LYS A C 1
ATOM 848 O O . LYS A 1 102 ? -1.728 2.236 14.732 1.00 91.56 102 LYS A O 1
ATOM 853 N N . GLY A 1 103 ? -1.626 1.388 12.674 1.00 92.44 103 GLY A N 1
ATOM 854 C CA . GLY A 1 103 ? -1.380 2.678 12.017 1.00 92.44 103 GLY A CA 1
ATOM 855 C C . GLY A 1 103 ? 0.088 3.026 11.815 1.00 92.44 103 GLY A C 1
ATOM 856 O O . GLY A 1 103 ? 0.381 3.985 11.118 1.00 92.44 103 GLY A O 1
ATOM 857 N N . THR A 1 104 ? 1.031 2.238 12.330 1.00 95.69 104 THR A N 1
ATOM 858 C CA . THR A 1 104 ? 2.467 2.527 12.160 1.00 95.69 104 THR A CA 1
ATOM 859 C C . THR A 1 104 ? 3.004 2.216 10.764 1.00 95.69 104 THR A C 1
ATOM 861 O O . THR A 1 104 ? 4.058 2.731 10.386 1.00 95.69 104 THR A O 1
ATOM 864 N N . LYS A 1 105 ? 2.290 1.408 9.972 1.00 97.44 105 LYS A N 1
ATOM 865 C CA . LYS A 1 105 ? 2.704 1.031 8.617 1.00 97.44 105 LYS A CA 1
ATOM 866 C C . LYS A 1 105 ? 1.541 1.109 7.631 1.00 97.44 105 LYS A C 1
ATOM 868 O O . LYS A 1 105 ? 0.476 0.548 7.879 1.00 97.44 105 LYS A O 1
ATOM 873 N N . LEU A 1 106 ? 1.775 1.721 6.476 1.00 98.31 106 LEU A N 1
ATOM 874 C CA . LEU A 1 106 ? 0.871 1.731 5.329 1.00 98.31 106 LEU A CA 1
ATOM 875 C C . LEU A 1 106 ? 1.410 0.765 4.267 1.00 98.31 106 LEU A C 1
ATOM 877 O O . LEU A 1 106 ? 2.467 0.997 3.681 1.00 98.31 106 LEU A O 1
ATOM 881 N N . ALA A 1 107 ? 0.695 -0.335 4.047 1.00 98.38 107 ALA A N 1
ATOM 882 C CA . ALA A 1 107 ? 1.043 -1.342 3.050 1.00 98.38 107 ALA A CA 1
ATOM 883 C C . ALA A 1 107 ? 0.438 -0.972 1.692 1.00 98.38 107 ALA A C 1
ATOM 885 O O . ALA A 1 107 ? -0.760 -0.696 1.616 1.00 98.38 107 ALA A O 1
ATOM 886 N N . LEU A 1 108 ? 1.239 -0.967 0.625 1.00 98.44 108 LEU A N 1
ATOM 887 C CA . LEU A 1 108 ? 0.756 -0.635 -0.720 1.00 98.44 108 LEU A CA 1
ATOM 888 C C . LEU A 1 108 ? -0.068 -1.801 -1.289 1.00 98.44 108 LEU A C 1
ATOM 890 O O . LEU A 1 108 ? 0.427 -2.929 -1.356 1.00 98.44 108 LEU A O 1
ATOM 894 N N . VAL A 1 109 ? -1.310 -1.535 -1.716 1.00 98.12 109 VAL A N 1
ATOM 895 C CA . VAL A 1 109 ? -2.238 -2.563 -2.238 1.00 98.12 109 VAL A CA 1
ATOM 896 C C . VAL A 1 109 ? -2.733 -2.300 -3.659 1.00 98.12 109 VAL A C 1
ATOM 898 O O . VAL A 1 109 ? -3.432 -3.144 -4.215 1.00 98.12 109 VAL A O 1
ATOM 901 N N . SER A 1 110 ? -2.365 -1.183 -4.288 1.00 97.25 110 SER A N 1
ATOM 902 C CA . SER A 1 110 ? -2.675 -0.924 -5.700 1.00 97.25 110 SER A CA 1
ATOM 903 C C . SER A 1 110 ? -1.427 -0.571 -6.502 1.00 97.25 110 SER A C 1
ATOM 905 O O . SER A 1 110 ? -0.553 0.153 -6.034 1.00 97.25 110 SER A O 1
ATOM 907 N N . ALA A 1 111 ? -1.376 -1.072 -7.738 1.00 96.12 111 ALA A N 1
ATOM 908 C CA . ALA A 1 111 ? -0.394 -0.683 -8.751 1.00 96.12 111 ALA A CA 1
ATOM 909 C C . ALA A 1 111 ? -0.963 0.320 -9.771 1.00 96.12 111 ALA A C 1
ATOM 911 O O . ALA A 1 111 ? -0.222 0.808 -10.620 1.00 96.12 111 ALA A O 1
ATOM 912 N N . LYS A 1 112 ? -2.273 0.588 -9.744 1.00 96.50 112 LYS A N 1
ATOM 913 C CA . LYS A 1 112 ? -2.953 1.498 -10.673 1.00 96.50 112 LYS A CA 1
ATOM 914 C C . LYS A 1 112 ? -3.323 2.780 -9.947 1.00 96.50 112 LYS A C 1
ATOM 916 O O . LYS A 1 112 ? -3.808 2.721 -8.815 1.00 96.50 112 LYS A O 1
ATOM 921 N N . PHE A 1 113 ? -3.112 3.907 -10.613 1.00 96.06 113 PHE A N 1
ATOM 922 C CA . PHE A 1 113 ? -3.621 5.182 -10.135 1.00 96.06 113 PHE A CA 1
ATOM 923 C C . PHE A 1 113 ? -5.130 5.226 -10.400 1.00 96.06 113 PHE A C 1
ATOM 925 O O . PHE A 1 113 ? -5.563 4.911 -11.499 1.00 96.06 113 PHE A O 1
ATOM 932 N N . LEU A 1 114 ? -5.939 5.568 -9.400 1.00 92.31 114 LEU A N 1
ATOM 933 C CA . LEU A 1 114 ? -7.405 5.548 -9.528 1.00 92.31 114 LEU A CA 1
ATOM 934 C C . LEU A 1 114 ? -7.922 6.523 -10.596 1.00 92.31 114 LEU A C 1
ATOM 936 O O . LEU A 1 114 ? -8.812 6.171 -11.361 1.00 92.31 114 LEU A O 1
ATOM 940 N N . ASP A 1 115 ? -7.307 7.701 -10.690 1.00 93.94 115 ASP A N 1
ATOM 941 C CA . ASP A 1 115 ? -7.772 8.777 -11.576 1.00 93.94 115 ASP A CA 1
ATOM 942 C C . ASP A 1 115 ? -7.065 8.785 -12.942 1.00 93.94 115 ASP A C 1
ATOM 944 O O . ASP A 1 115 ? -7.229 9.714 -13.731 1.00 93.94 115 ASP A O 1
ATOM 948 N N . SER A 1 116 ? -6.207 7.799 -13.228 1.00 93.38 116 SER A N 1
ATOM 949 C CA . SER A 1 116 ? -5.486 7.752 -14.502 1.00 93.38 116 SER A CA 1
ATOM 950 C C . SER A 1 116 ? -5.178 6.327 -14.931 1.00 93.38 116 SER A C 1
ATOM 952 O O . SER A 1 116 ? -4.762 5.515 -14.113 1.00 93.38 116 SER A O 1
ATOM 954 N N . ASP A 1 117 ? -5.186 6.062 -16.235 1.00 92.62 117 ASP A N 1
ATOM 955 C CA . ASP A 1 117 ? -4.770 4.764 -16.792 1.00 92.62 117 ASP A CA 1
ATOM 956 C C . ASP A 1 117 ? -3.268 4.459 -16.623 1.00 92.62 117 ASP A C 1
ATOM 958 O O . ASP A 1 117 ? -2.759 3.431 -17.088 1.00 92.62 117 ASP A O 1
ATOM 962 N N . LYS A 1 118 ? -2.524 5.344 -15.949 1.00 94.69 118 LYS A N 1
ATOM 963 C CA . LYS A 1 118 ? -1.123 5.119 -15.614 1.00 94.69 118 LYS A CA 1
ATOM 964 C C . LYS A 1 118 ? -1.015 4.004 -14.575 1.00 94.69 118 LYS A C 1
ATOM 966 O O . LYS A 1 118 ? -1.800 3.885 -13.636 1.00 94.69 118 LYS A O 1
ATOM 971 N N . GLN A 1 119 ? 0.019 3.190 -14.737 1.00 95.12 119 GLN A N 1
ATOM 972 C CA . GLN A 1 119 ? 0.381 2.147 -13.788 1.00 95.12 119 GLN A CA 1
ATOM 973 C C . GLN A 1 119 ? 1.715 2.494 -13.158 1.00 95.12 119 GLN A C 1
ATOM 975 O O . GLN A 1 119 ? 2.608 3.007 -13.829 1.00 95.12 119 GLN A O 1
ATOM 980 N N . LEU A 1 120 ? 1.863 2.152 -11.887 1.00 95.25 120 LEU A N 1
ATOM 981 C CA . LEU A 1 120 ? 3.123 2.245 -11.183 1.00 95.25 120 LEU A CA 1
ATOM 982 C C . LEU A 1 120 ? 4.128 1.298 -11.853 1.00 95.25 120 LEU A C 1
ATOM 984 O O . LEU A 1 120 ? 3.884 0.088 -11.982 1.00 95.25 120 LEU A O 1
ATOM 988 N N . THR A 1 121 ? 5.231 1.860 -12.348 1.00 93.44 121 THR A N 1
ATOM 989 C CA . THR A 1 121 ? 6.256 1.094 -13.069 1.00 93.44 121 THR A CA 1
ATOM 990 C C . THR A 1 121 ? 7.501 0.884 -12.232 1.00 93.44 121 THR A C 1
ATOM 992 O O . THR A 1 121 ? 8.030 -0.232 -12.232 1.00 93.44 121 THR A O 1
ATOM 995 N N . SER A 1 122 ? 7.914 1.915 -11.494 1.00 94.50 122 SER A N 1
ATOM 996 C CA . SER A 1 122 ? 9.035 1.879 -10.562 1.00 94.50 122 SER A CA 1
ATOM 997 C C . SER A 1 122 ? 8.592 2.289 -9.158 1.00 94.50 122 SER A C 1
ATOM 999 O O . SER A 1 122 ? 7.601 2.988 -8.965 1.00 94.50 122 SER A O 1
ATOM 1001 N N . LEU A 1 123 ? 9.375 1.876 -8.163 1.00 94.56 123 LEU A N 1
ATOM 1002 C CA . LEU A 1 123 ? 9.294 2.420 -6.809 1.00 94.56 123 LEU A CA 1
ATOM 1003 C C . LEU A 1 123 ? 9.740 3.884 -6.751 1.00 94.56 123 LEU A C 1
ATOM 1005 O O . LEU A 1 123 ? 9.392 4.585 -5.802 1.00 94.56 123 LEU A O 1
ATOM 1009 N N . ASP A 1 124 ? 10.499 4.349 -7.740 1.00 94.38 124 ASP A N 1
ATOM 1010 C CA . ASP A 1 124 ? 10.968 5.736 -7.828 1.00 94.38 124 ASP A CA 1
ATOM 1011 C C . ASP A 1 124 ? 9.826 6.713 -8.128 1.00 94.38 124 ASP A C 1
ATOM 1013 O O . ASP A 1 124 ? 9.884 7.866 -7.713 1.00 94.38 124 ASP A O 1
ATOM 1017 N N . ASP A 1 125 ? 8.746 6.222 -8.746 1.00 93.75 125 ASP A N 1
ATOM 1018 C CA . ASP A 1 125 ? 7.521 6.986 -9.012 1.00 93.75 125 ASP A CA 1
ATOM 1019 C C . ASP A 1 125 ? 6.781 7.356 -7.702 1.00 93.75 125 ASP A C 1
ATOM 1021 O O . ASP A 1 125 ? 5.932 8.248 -7.675 1.00 93.75 125 ASP A O 1
ATOM 1025 N N . LEU A 1 126 ? 7.091 6.671 -6.592 1.00 95.62 126 LEU A N 1
ATOM 1026 C CA . LEU A 1 126 ? 6.528 6.940 -5.269 1.00 95.62 126 LEU A CA 1
ATOM 1027 C C . LEU A 1 126 ? 7.340 8.010 -4.528 1.00 95.62 126 LEU A C 1
ATOM 1029 O O . LEU A 1 126 ? 8.565 7.907 -4.407 1.00 95.62 126 LEU A O 1
ATOM 1033 N N . LYS A 1 127 ? 6.651 8.975 -3.906 1.00 96.94 127 LYS A N 1
ATOM 1034 C CA . LYS A 1 127 ? 7.283 9.991 -3.044 1.00 96.94 127 LYS A CA 1
ATOM 1035 C C . LYS A 1 127 ? 8.065 9.333 -1.903 1.00 96.94 127 LYS A C 1
ATOM 1037 O O . LYS A 1 127 ? 7.583 8.395 -1.280 1.00 96.94 127 LYS A O 1
ATOM 1042 N N . THR A 1 128 ? 9.255 9.829 -1.577 1.00 97.69 128 THR A N 1
ATOM 1043 C CA . THR A 1 128 ? 10.060 9.271 -0.472 1.00 97.69 128 THR A CA 1
ATOM 1044 C C . THR A 1 128 ? 9.359 9.396 0.880 1.00 97.69 128 THR A C 1
ATOM 1046 O O . THR A 1 128 ? 9.486 8.515 1.728 1.00 97.69 128 THR A O 1
ATOM 1049 N N . THR A 1 129 ? 8.584 10.462 1.070 1.00 97.81 129 THR A N 1
ATOM 1050 C CA . THR A 1 129 ? 7.811 10.716 2.285 1.00 97.81 129 THR A CA 1
ATOM 1051 C C . THR A 1 129 ? 6.351 10.993 1.960 1.00 97.81 129 THR A C 1
ATOM 1053 O O . THR A 1 129 ? 6.001 11.431 0.861 1.00 97.81 129 THR A O 1
ATOM 1056 N N . LEU A 1 130 ? 5.490 10.708 2.930 1.00 97.19 130 LEU A N 1
ATOM 1057 C CA . LEU A 1 130 ? 4.049 10.873 2.823 1.00 97.19 130 LEU A CA 1
ATOM 1058 C C . LEU A 1 130 ? 3.489 11.337 4.168 1.00 97.19 130 LEU A C 1
ATOM 1060 O O . LEU A 1 130 ? 3.965 10.898 5.213 1.00 97.19 130 LEU A O 1
ATOM 1064 N N . THR A 1 131 ? 2.481 12.206 4.143 1.00 96.88 131 THR A N 1
ATOM 1065 C CA . THR A 1 131 ? 1.786 12.667 5.352 1.00 96.88 131 THR A CA 1
ATOM 1066 C C . THR A 1 131 ? 0.365 12.120 5.354 1.00 96.88 131 THR A C 1
ATOM 1068 O O . THR A 1 131 ? -0.351 12.273 4.367 1.00 96.88 131 THR A O 1
ATOM 1071 N N . TYR A 1 132 ? -0.037 11.480 6.450 1.00 96.81 132 TYR A N 1
ATOM 1072 C CA . TYR A 1 132 ? -1.379 10.928 6.635 1.00 96.81 132 TYR A CA 1
ATOM 1073 C C . TYR A 1 132 ? -1.787 11.028 8.106 1.00 96.81 132 TYR A C 1
ATOM 1075 O O . TYR A 1 132 ? -1.017 10.635 8.982 1.00 96.81 132 TYR A O 1
ATOM 1083 N N . ASN A 1 133 ? -2.979 11.571 8.374 1.00 93.81 133 ASN A N 1
ATOM 1084 C CA . ASN A 1 133 ? -3.488 11.845 9.726 1.00 93.81 133 ASN A CA 1
ATOM 1085 C C . ASN A 1 133 ? -2.491 12.617 10.611 1.00 93.81 133 ASN A C 1
ATOM 1087 O O . ASN A 1 133 ? -2.255 12.249 11.754 1.00 93.81 133 ASN A O 1
ATOM 1091 N N . GLY A 1 134 ? -1.831 13.642 10.064 1.00 93.94 134 GLY 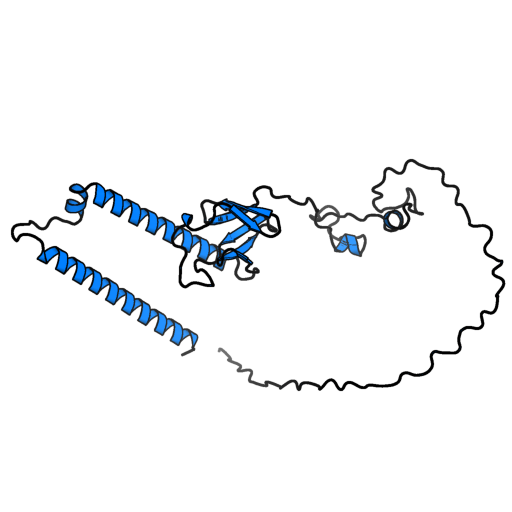A N 1
ATOM 1092 C CA . GLY A 1 134 ? -0.832 14.429 10.800 1.00 93.94 134 GLY A CA 1
ATOM 1093 C C . GLY A 1 134 ? 0.502 13.714 11.064 1.00 93.94 134 GLY A C 1
ATOM 1094 O O . GLY A 1 134 ? 1.442 14.342 11.544 1.00 93.94 134 GLY A O 1
ATOM 1095 N N . HIS A 1 135 ? 0.638 12.437 10.697 1.00 95.75 135 HIS A N 1
ATOM 1096 C CA . HIS A 1 135 ? 1.876 11.678 10.848 1.00 95.75 135 HIS A CA 1
ATOM 1097 C C . HIS A 1 135 ? 2.664 11.614 9.539 1.00 95.75 135 HIS A C 1
ATOM 1099 O O . HIS A 1 135 ? 2.096 11.500 8.450 1.00 95.75 135 HIS A O 1
ATOM 1105 N N . ARG A 1 136 ? 3.996 11.647 9.652 1.00 97.00 136 ARG A N 1
ATOM 1106 C CA . ARG A 1 136 ? 4.923 11.515 8.524 1.00 97.00 136 ARG A CA 1
ATOM 1107 C C . ARG A 1 136 ? 5.419 10.078 8.410 1.00 97.00 136 ARG A C 1
ATOM 1109 O O . ARG A 1 136 ? 5.926 9.510 9.377 1.00 97.00 136 ARG A O 1
ATOM 1116 N N . TYR A 1 137 ? 5.322 9.521 7.212 1.00 97.94 137 TYR A N 1
ATOM 1117 C CA . TYR A 1 137 ? 5.778 8.182 6.877 1.00 97.94 137 TYR A CA 1
ATOM 1118 C C . TYR A 1 137 ? 6.902 8.231 5.843 1.00 97.94 137 TYR A C 1
ATOM 1120 O O . TYR A 1 137 ? 6.932 9.113 4.982 1.00 97.94 137 TYR A O 1
ATOM 1128 N N . ILE A 1 138 ? 7.810 7.261 5.916 1.00 97.94 138 ILE A N 1
ATOM 1129 C CA . ILE A 1 138 ? 8.963 7.093 5.031 1.00 97.94 138 ILE A CA 1
ATOM 1130 C C . ILE A 1 138 ? 8.779 5.827 4.200 1.00 97.94 138 ILE A C 1
ATOM 1132 O O . ILE A 1 138 ? 8.435 4.768 4.728 1.00 97.94 138 ILE A O 1
ATOM 1136 N N . LYS A 1 139 ? 9.036 5.947 2.898 1.00 97.94 139 LYS A N 1
ATOM 1137 C CA . LYS A 1 139 ? 9.017 4.847 1.937 1.00 97.94 139 LYS A CA 1
ATOM 1138 C C . LYS A 1 139 ? 10.131 3.839 2.241 1.00 97.94 139 LYS A C 1
ATOM 1140 O O . LYS A 1 139 ? 11.298 4.198 2.365 1.00 97.94 139 LYS A O 1
ATOM 1145 N N . THR A 1 140 ? 9.767 2.569 2.304 1.00 97.75 140 THR A N 1
ATOM 1146 C CA . THR A 1 140 ? 10.682 1.426 2.412 1.00 97.75 140 THR A CA 1
ATOM 1147 C C . THR A 1 140 ? 11.172 0.973 1.034 1.00 97.75 140 THR A C 1
ATOM 1149 O O . THR A 1 140 ? 10.605 1.338 0.004 1.00 97.75 140 THR A O 1
ATOM 1152 N N . LEU A 1 141 ? 12.190 0.109 1.000 1.00 95.88 141 LEU A N 1
ATOM 1153 C CA . LEU A 1 141 ? 12.706 -0.485 -0.243 1.00 95.88 141 LEU A CA 1
ATOM 1154 C C . LEU A 1 141 ? 11.686 -1.378 -0.974 1.00 95.88 141 LEU A C 1
ATOM 1156 O O . LEU A 1 141 ? 11.883 -1.693 -2.144 1.00 95.88 141 LEU A O 1
ATOM 1160 N N . GLU A 1 142 ? 10.616 -1.793 -0.296 1.00 95.81 142 GLU A N 1
ATOM 1161 C CA . GLU A 1 142 ? 9.550 -2.636 -0.855 1.00 95.81 142 GLU A CA 1
ATOM 1162 C C . GLU A 1 142 ? 8.366 -1.813 -1.391 1.00 95.81 142 GLU A C 1
ATOM 1164 O O . GLU A 1 142 ? 7.527 -2.344 -2.117 1.00 95.81 142 GLU A O 1
ATOM 1169 N N . GLY A 1 143 ? 8.311 -0.512 -1.076 1.00 95.88 143 GLY A N 1
ATOM 1170 C CA . GLY A 1 143 ? 7.234 0.401 -1.478 1.00 95.88 143 GLY A CA 1
ATOM 1171 C C . GLY A 1 143 ? 6.154 0.642 -0.424 1.00 95.88 143 GLY A C 1
ATOM 1172 O O . GLY A 1 143 ? 5.274 1.472 -0.644 1.00 95.88 143 GLY A O 1
ATOM 1173 N N . ASP A 1 144 ? 6.231 -0.022 0.729 1.00 97.81 144 ASP A N 1
ATOM 1174 C CA . ASP A 1 144 ? 5.395 0.310 1.886 1.00 97.81 144 ASP A CA 1
ATOM 1175 C C . ASP A 1 144 ? 5.914 1.575 2.580 1.00 97.81 144 ASP A C 1
ATOM 1177 O O . ASP A 1 144 ? 7.083 1.933 2.431 1.00 97.81 144 ASP A O 1
ATOM 1181 N N . TYR A 1 145 ? 5.084 2.206 3.405 1.00 98.38 145 TYR A N 1
ATOM 1182 C CA . TYR A 1 145 ? 5.458 3.379 4.191 1.00 98.38 145 TYR A CA 1
ATOM 1183 C C . TYR A 1 145 ? 5.422 3.070 5.688 1.00 98.38 145 TYR A C 1
ATOM 1185 O O . TYR A 1 145 ? 4.440 2.525 6.187 1.00 98.38 145 TYR A O 1
ATOM 1193 N N . VAL A 1 146 ? 6.476 3.434 6.416 1.00 97.69 146 VAL A N 1
ATOM 1194 C CA . VAL A 1 146 ? 6.579 3.257 7.874 1.00 97.69 146 VAL A CA 1
ATOM 1195 C C . VAL A 1 146 ? 6.641 4.623 8.540 1.00 97.69 146 VAL A C 1
ATOM 1197 O O . VAL A 1 146 ? 7.317 5.524 8.045 1.00 97.69 146 VAL A O 1
ATOM 1200 N N . MET A 1 147 ? 5.909 4.801 9.635 1.00 96.56 147 MET A N 1
ATOM 1201 C CA . MET A 1 147 ? 5.877 6.060 10.374 1.00 96.56 147 MET A CA 1
ATOM 1202 C C . MET A 1 147 ? 7.288 6.415 10.866 1.00 96.56 147 MET A C 1
ATOM 1204 O O . MET A 1 147 ? 7.956 5.570 11.454 1.00 96.56 147 MET A O 1
ATOM 1208 N N . GLN A 1 148 ? 7.756 7.642 10.612 1.00 95.06 148 GLN A N 1
ATOM 1209 C CA . GLN A 1 148 ? 9.132 8.041 10.944 1.00 95.06 148 GLN A CA 1
ATOM 1210 C C . GLN A 1 148 ? 9.368 8.092 12.453 1.00 95.06 148 GLN A C 1
ATOM 1212 O O . GLN A 1 148 ? 10.373 7.592 12.940 1.00 95.06 148 GLN A O 1
ATOM 1217 N N . ASN A 1 149 ? 8.422 8.692 13.170 1.00 90.38 149 ASN A N 1
ATOM 1218 C CA . ASN A 1 149 ? 8.411 8.764 14.620 1.00 90.38 149 ASN A CA 1
ATOM 1219 C C . ASN A 1 149 ? 7.094 8.136 15.059 1.00 90.38 149 ASN A C 1
ATOM 1221 O O . ASN A 1 149 ? 6.112 8.872 15.196 1.00 90.38 149 ASN A O 1
ATOM 1225 N N . PRO A 1 150 ? 7.022 6.798 15.187 1.00 82.50 150 PRO A N 1
ATOM 1226 C CA . PRO A 1 150 ? 5.856 6.171 15.768 1.00 82.50 150 PRO A CA 1
ATOM 1227 C C . PRO A 1 150 ? 5.758 6.686 17.200 1.00 82.50 150 PRO A C 1
ATOM 1229 O O . PRO A 1 150 ? 6.469 6.235 18.095 1.00 82.50 150 PRO A O 1
ATOM 1232 N N . GLN A 1 151 ? 4.894 7.679 17.394 1.00 73.00 151 GLN A N 1
ATOM 1233 C CA . GLN A 1 151 ? 4.302 7.943 18.689 1.00 73.00 151 GLN A CA 1
ATOM 1234 C C . GLN A 1 151 ? 3.470 6.692 18.943 1.00 73.00 151 GLN A C 1
ATOM 1236 O O . GLN A 1 151 ? 2.318 6.599 18.524 1.00 73.00 151 GLN A O 1
ATOM 1241 N N . TYR A 1 152 ? 4.098 5.670 19.525 1.00 63.75 152 TYR A N 1
ATOM 1242 C CA . TYR A 1 152 ? 3.343 4.705 20.288 1.00 63.75 152 TYR A CA 1
ATOM 1243 C C . TYR A 1 152 ? 2.729 5.566 21.371 1.00 63.75 152 TYR A C 1
ATOM 1245 O O . TYR A 1 152 ? 3.411 5.929 22.329 1.00 63.75 152 TYR A O 1
ATOM 1253 N N . SER A 1 153 ? 1.483 5.998 21.165 1.00 56.25 153 SER A N 1
ATOM 1254 C CA . SER A 1 153 ? 0.705 6.369 22.317 1.00 56.25 153 SER A CA 1
ATOM 1255 C C . SER A 1 153 ? 0.762 5.102 23.156 1.00 56.25 153 SER A C 1
ATOM 1257 O O . SER A 1 153 ? 0.224 4.053 22.803 1.00 56.25 153 SER A O 1
ATOM 1259 N N . ASP A 1 154 ? 1.506 5.167 24.254 1.00 56.66 154 ASP A N 1
ATOM 1260 C CA . ASP A 1 154 ? 1.483 4.162 25.309 1.00 56.66 154 ASP A CA 1
ATOM 1261 C C . ASP A 1 154 ? 0.124 4.265 26.038 1.00 56.66 154 ASP A C 1
ATOM 1263 O O . ASP A 1 154 ? 0.005 4.058 27.244 1.00 56.66 154 ASP A O 1
ATOM 1267 N N . GLU A 1 155 ? -0.927 4.629 25.287 1.00 58.38 155 GLU A N 1
ATOM 1268 C CA . GLU A 1 155 ? -2.331 4.405 25.542 1.00 58.38 155 GLU A CA 1
ATOM 1269 C C . GLU A 1 155 ? -2.486 2.894 25.582 1.00 58.38 155 GLU A C 1
ATOM 1271 O O . GLU A 1 155 ? -2.906 2.222 24.634 1.00 58.38 155 GLU A O 1
ATOM 1276 N N . LYS A 1 156 ? -2.056 2.342 26.715 1.00 65.38 156 LYS A N 1
ATOM 1277 C CA . LYS A 1 156 ? -2.363 0.988 27.113 1.00 65.38 156 LYS A CA 1
ATOM 1278 C C . LYS A 1 156 ? -3.856 0.829 26.904 1.00 65.38 156 LYS A C 1
ATOM 1280 O O . LYS A 1 156 ? -4.656 1.494 27.558 1.00 65.38 156 LYS A O 1
ATOM 1285 N N . GLN A 1 157 ? -4.220 -0.026 25.958 1.00 71.00 157 GLN A N 1
ATOM 1286 C CA . GLN A 1 157 ? -5.615 -0.338 25.715 1.00 71.00 157 GLN A CA 1
ATOM 1287 C C . GLN A 1 157 ? -6.191 -0.871 27.031 1.00 71.00 157 GLN A C 1
ATOM 1289 O O . GLN A 1 157 ? -5.638 -1.800 27.629 1.00 71.00 157 GLN A O 1
ATOM 1294 N N . PHE A 1 158 ? -7.239 -0.218 27.529 1.00 81.69 158 PHE A N 1
ATOM 1295 C CA . PHE A 1 158 ? -7.862 -0.587 28.792 1.00 81.69 158 PHE A CA 1
ATOM 1296 C C . PHE A 1 158 ? -8.698 -1.854 28.611 1.00 81.69 158 PHE A C 1
ATOM 1298 O O . PHE A 1 158 ? -9.330 -2.069 27.574 1.00 81.69 158 PHE A O 1
ATOM 1305 N N . CYS A 1 159 ? -8.698 -2.721 29.619 1.00 86.44 159 CYS A N 1
ATOM 1306 C CA . CYS A 1 159 ? -9.528 -3.919 29.599 1.00 86.44 159 CYS A CA 1
ATOM 1307 C C . CYS A 1 159 ? -11.002 -3.548 29.779 1.00 86.44 159 CYS A C 1
ATOM 1309 O O . CYS A 1 159 ? -11.433 -3.276 30.896 1.00 86.44 159 CYS A O 1
ATOM 1311 N N . MET A 1 160 ? -11.790 -3.624 28.706 1.00 82.62 160 MET A N 1
ATOM 1312 C CA . MET A 1 160 ? -13.219 -3.277 28.718 1.00 82.62 160 MET A CA 1
ATOM 1313 C C . MET A 1 160 ? -14.018 -3.971 29.836 1.00 82.62 160 MET A C 1
ATOM 1315 O O . MET A 1 160 ? -14.881 -3.345 30.448 1.00 82.62 160 MET A O 1
ATOM 1319 N N . TYR A 1 161 ? -13.725 -5.242 30.144 1.00 84.69 161 TYR A N 1
ATOM 1320 C CA . TYR A 1 161 ? -14.401 -5.978 31.223 1.00 84.69 161 TYR A CA 1
ATOM 1321 C C . TYR A 1 161 ? -14.082 -5.402 32.602 1.00 84.69 161 TYR A C 1
ATOM 1323 O O . TYR A 1 161 ? -14.991 -5.188 33.408 1.00 84.69 161 TYR A O 1
ATOM 1331 N N . TYR A 1 162 ? -12.804 -5.100 32.845 1.00 86.31 162 TYR A N 1
ATOM 1332 C CA . TYR A 1 162 ? -12.359 -4.496 34.095 1.00 86.31 162 TYR A CA 1
ATOM 1333 C C . TYR A 1 162 ? -12.896 -3.070 34.239 1.00 86.31 162 TYR A C 1
ATOM 1335 O O . TYR A 1 162 ? -13.391 -2.713 35.299 1.00 86.31 162 TYR A O 1
ATOM 1343 N N . THR A 1 163 ? -12.880 -2.280 33.163 1.00 81.19 163 THR A N 1
ATOM 1344 C CA . THR A 1 163 ? -13.411 -0.912 33.161 1.00 81.19 163 THR A CA 1
ATOM 1345 C C . THR A 1 163 ? -14.931 -0.883 33.350 1.00 81.19 163 THR A C 1
ATOM 1347 O O . THR A 1 163 ? -15.463 0.014 33.982 1.00 81.19 163 THR A O 1
ATOM 1350 N N . ARG A 1 164 ? -15.684 -1.864 32.850 1.00 77.19 164 ARG A N 1
ATOM 1351 C CA . ARG A 1 164 ? -17.146 -1.851 33.015 1.00 77.19 164 ARG A CA 1
ATOM 1352 C C . ARG A 1 164 ? -17.617 -2.441 34.345 1.00 77.19 164 ARG A C 1
ATOM 1354 O O . ARG A 1 164 ? -18.597 -1.964 34.904 1.00 77.19 164 ARG A O 1
ATOM 1361 N N . SER A 1 165 ? -16.974 -3.508 34.817 1.00 80.12 165 SER A N 1
ATOM 1362 C CA . SER A 1 165 ? -17.468 -4.299 35.957 1.00 80.12 165 SER A CA 1
ATOM 1363 C C . SER A 1 165 ? -16.580 -4.241 37.200 1.00 80.12 165 SER A C 1
ATOM 1365 O O . SER A 1 165 ? -16.936 -4.802 38.233 1.00 80.12 165 SER A O 1
ATOM 1367 N N . GLY A 1 166 ? -15.393 -3.636 37.105 1.00 80.69 166 GLY A N 1
ATOM 1368 C CA . GLY A 1 166 ? -14.361 -3.707 38.142 1.00 80.69 166 GLY A CA 1
ATOM 1369 C C . GLY A 1 166 ? -13.711 -5.089 38.281 1.00 80.69 166 GLY A C 1
ATOM 1370 O O . GLY A 1 166 ? -12.860 -5.283 39.147 1.00 80.69 166 GLY A O 1
ATOM 1371 N N . THR A 1 167 ? -14.092 -6.066 37.449 1.00 83.88 167 THR A N 1
ATOM 1372 C CA . THR A 1 167 ? -13.566 -7.433 37.492 1.00 83.88 167 THR A CA 1
ATOM 1373 C C . THR A 1 167 ? -13.214 -7.935 36.092 1.00 83.88 167 THR A C 1
ATOM 1375 O O . THR A 1 167 ? -13.839 -7.586 35.095 1.00 83.88 167 THR A O 1
ATOM 1378 N N . CYS A 1 168 ? -12.163 -8.743 35.991 1.00 89.62 168 CYS A N 1
ATOM 1379 C CA . CYS A 1 168 ? -11.753 -9.386 34.746 1.00 89.62 168 CYS A CA 1
ATOM 1380 C C . CYS A 1 168 ? -11.334 -10.820 35.055 1.00 89.62 168 CYS A C 1
ATOM 1382 O O . CYS A 1 168 ? -10.522 -11.043 35.958 1.00 89.62 168 CYS A O 1
ATOM 1384 N N . SER A 1 169 ? -11.855 -11.783 34.294 1.00 93.50 169 SER A N 1
ATOM 1385 C CA . SER A 1 169 ? -11.578 -13.215 34.471 1.00 93.50 169 SER A CA 1
ATOM 1386 C C . SER A 1 169 ? -10.087 -13.541 34.370 1.00 93.50 169 SER A C 1
ATOM 1388 O O . SER A 1 169 ? -9.596 -14.417 35.076 1.00 93.50 169 SER A O 1
ATOM 1390 N N . ASN A 1 170 ? -9.347 -12.775 33.562 1.00 90.12 170 ASN A N 1
ATOM 1391 C CA . ASN A 1 170 ? -7.927 -13.008 33.308 1.00 90.12 170 ASN A CA 1
ATOM 1392 C C . ASN A 1 170 ? -7.012 -12.409 34.389 1.00 90.12 170 ASN A C 1
ATOM 1394 O O . ASN A 1 170 ? -5.822 -12.712 34.388 1.00 90.12 170 ASN A O 1
ATOM 1398 N N . LYS A 1 171 ? -7.532 -11.590 35.321 1.00 84.75 171 LYS A N 1
ATOM 1399 C CA . LYS A 1 171 ? -6.790 -10.972 36.444 1.00 84.75 171 LYS A CA 1
ATOM 1400 C C . LYS A 1 171 ? -5.364 -10.527 36.056 1.00 84.75 171 LYS A C 1
ATOM 1402 O O . LYS A 1 171 ? -5.220 -9.556 35.324 1.00 84.75 171 LYS A O 1
ATOM 1407 N N . ASN A 1 172 ? -4.332 -11.247 36.504 1.00 83.00 172 ASN A N 1
ATOM 1408 C CA . ASN A 1 172 ? -2.914 -10.910 36.307 1.00 83.00 172 ASN A CA 1
ATOM 1409 C C . ASN A 1 172 ? -2.345 -11.338 34.940 1.00 83.00 172 ASN A C 1
ATOM 1411 O O . ASN A 1 172 ? -1.220 -10.982 34.616 1.00 83.00 172 ASN A O 1
ATOM 1415 N N . SER A 1 173 ? -3.100 -12.108 34.154 1.00 88.75 173 SER A N 1
ATOM 1416 C CA . SER A 1 173 ? -2.728 -12.562 32.804 1.00 88.75 173 SER A CA 1
ATOM 1417 C C . SER A 1 173 ? -3.344 -11.711 31.687 1.00 88.75 173 SER A C 1
ATOM 1419 O O . SER A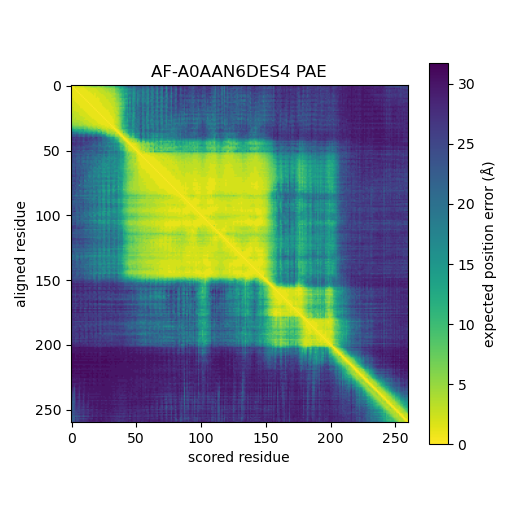 1 173 ? -3.179 -12.023 30.512 1.00 88.75 173 SER A O 1
ATOM 1421 N N . CYS A 1 174 ? -4.085 -10.650 32.025 1.00 84.44 174 CYS A N 1
ATOM 1422 C CA . CYS A 1 174 ? -4.668 -9.776 31.013 1.00 84.44 174 CYS A CA 1
ATOM 1423 C C . CYS A 1 174 ? -3.586 -8.892 30.377 1.00 84.44 174 CYS A C 1
ATOM 1425 O O . CYS A 1 174 ? -2.896 -8.156 31.074 1.00 84.44 174 CYS A O 1
ATOM 1427 N N . GLU A 1 175 ? -3.470 -8.940 29.049 1.00 84.06 175 GLU A N 1
ATOM 1428 C CA . GLU A 1 175 ? -2.539 -8.104 28.272 1.00 84.06 175 GLU A CA 1
ATOM 1429 C C . GLU A 1 175 ? -2.944 -6.619 28.246 1.00 84.06 175 GLU A C 1
ATOM 1431 O O . GLU A 1 175 ? -2.135 -5.743 27.940 1.00 84.06 175 GLU A O 1
ATOM 1436 N N . LEU A 1 176 ? -4.212 -6.334 28.553 1.00 84.50 176 LEU A N 1
ATOM 1437 C CA . LEU A 1 176 ? -4.788 -4.994 28.585 1.00 84.50 176 LEU A CA 1
ATOM 1438 C C . LEU A 1 176 ? -4.637 -4.378 29.978 1.00 84.50 176 LEU A C 1
ATOM 1440 O O . LEU A 1 176 ? -4.688 -5.071 30.994 1.00 84.50 176 LEU A O 1
ATOM 1444 N N . ALA A 1 177 ? -4.507 -3.053 30.053 1.00 83.69 177 ALA A N 1
ATOM 1445 C CA . ALA A 1 177 ? -4.363 -2.383 31.340 1.00 83.69 177 ALA A CA 1
ATOM 1446 C C . ALA A 1 177 ? -5.655 -2.471 32.167 1.00 83.69 177 ALA A C 1
ATOM 1448 O O . ALA A 1 177 ? -6.711 -1.973 31.771 1.00 83.69 177 ALA A O 1
ATOM 1449 N N . HIS A 1 178 ? -5.550 -3.067 33.355 1.00 86.62 178 HIS A N 1
ATOM 1450 C CA . HIS A 1 178 ? -6.558 -2.993 34.411 1.00 86.62 178 HIS A CA 1
ATOM 1451 C C . HIS A 1 178 ? -6.379 -1.689 35.180 1.00 86.62 178 HIS A C 1
ATOM 1453 O O . HIS A 1 178 ? -5.730 -1.645 36.223 1.00 86.62 178 HIS A O 1
ATOM 1459 N N . TYR A 1 179 ? -6.914 -0.607 34.625 1.00 76.25 179 TYR A N 1
ATOM 1460 C CA . TYR A 1 179 ? -6.839 0.708 35.237 1.00 76.25 179 TYR A CA 1
ATOM 1461 C C . TYR A 1 179 ? -8.249 1.255 35.451 1.00 76.25 179 TYR A C 1
ATOM 1463 O O . TYR A 1 179 ? -9.034 1.339 34.508 1.00 76.25 179 TYR A O 1
ATOM 1471 N N . PHE A 1 180 ? -8.574 1.567 36.705 1.00 77.25 180 PHE A N 1
ATOM 1472 C CA . PHE A 1 180 ? -9.844 2.171 37.091 1.00 77.25 180 PHE A CA 1
ATOM 1473 C C . PHE A 1 180 ? -9.544 3.340 38.023 1.00 77.25 180 PHE A C 1
ATOM 1475 O O . PHE A 1 180 ? -9.165 3.132 39.181 1.00 77.25 180 PHE A O 1
ATOM 1482 N N . GLU A 1 181 ? -9.618 4.558 37.488 1.00 79.19 181 GLU A N 1
ATOM 1483 C CA . GLU A 1 181 ? -9.565 5.763 38.313 1.00 79.19 181 GLU A CA 1
ATOM 1484 C C . GLU A 1 181 ? -10.834 5.827 39.162 1.00 79.19 181 GLU A C 1
ATOM 1486 O O . GLU A 1 181 ? -11.902 5.375 38.749 1.00 79.19 181 GLU A O 1
ATOM 1491 N N . CYS A 1 182 ? -10.714 6.332 40.386 1.00 83.00 182 CYS A N 1
ATOM 1492 C CA . CYS A 1 182 ? -11.882 6.543 41.228 1.00 83.00 182 CYS A CA 1
ATOM 1493 C C . CYS A 1 182 ? -12.749 7.673 40.640 1.00 83.00 182 CYS A C 1
ATOM 1495 O O . CYS A 1 182 ? -12.265 8.806 40.612 1.00 83.00 182 CYS A O 1
ATOM 1497 N N . PRO A 1 183 ? -14.004 7.410 40.220 1.00 82.31 183 PRO A N 1
ATOM 1498 C CA . PRO A 1 183 ? -14.867 8.439 39.644 1.00 82.31 183 PRO A CA 1
ATOM 1499 C C . PRO A 1 183 ? -15.139 9.559 40.651 1.00 82.31 183 PRO A C 1
ATOM 1501 O O . PRO A 1 183 ? -15.035 10.721 40.288 1.00 82.31 183 PRO A O 1
ATOM 1504 N N . ASP A 1 184 ? -15.331 9.230 41.937 1.00 83.38 184 ASP A N 1
ATOM 1505 C CA . ASP A 1 184 ? -15.503 10.239 42.994 1.00 83.38 184 ASP A CA 1
ATOM 1506 C C . ASP A 1 184 ? -14.301 11.192 43.060 1.00 83.38 184 ASP A C 1
ATOM 1508 O O . ASP A 1 184 ? -14.460 12.401 43.175 1.00 83.38 184 ASP A O 1
ATOM 1512 N N . LEU A 1 185 ? -13.077 10.658 42.957 1.00 83.81 185 LEU A N 1
ATOM 1513 C CA . LEU A 1 185 ? -11.870 11.483 42.963 1.00 83.81 185 LEU A CA 1
ATOM 1514 C C . LEU A 1 185 ? -11.760 12.332 41.691 1.00 83.81 185 LEU A C 1
ATOM 1516 O O . LEU A 1 185 ? -11.280 13.460 41.764 1.00 83.81 185 LEU A O 1
ATOM 1520 N N . GLN A 1 186 ? -12.166 11.788 40.544 1.00 81.94 186 GLN A N 1
ATOM 1521 C CA . GLN A 1 186 ? -12.110 12.474 39.256 1.00 81.94 186 GLN A CA 1
ATOM 1522 C C . GLN A 1 186 ? -13.143 13.607 39.162 1.00 81.94 186 GLN A C 1
ATOM 1524 O O . GLN A 1 186 ? -12.821 14.675 38.650 1.00 81.94 186 GLN A O 1
ATOM 1529 N N . GLU A 1 187 ? -14.358 13.389 39.667 1.00 82.75 187 GLU A N 1
ATOM 1530 C CA . GLU A 1 187 ? -15.466 14.347 39.601 1.00 82.75 187 GLU A CA 1
ATOM 1531 C C . GLU A 1 187 ? -15.430 15.366 40.744 1.00 82.75 187 GLU A C 1
ATOM 1533 O O . GLU A 1 187 ? -15.602 16.560 40.513 1.00 82.75 187 GLU A O 1
ATOM 1538 N N . LEU A 1 188 ? -15.185 14.917 41.980 1.00 86.06 188 LEU A N 1
ATOM 1539 C CA . LEU A 1 188 ? -15.258 15.769 43.174 1.00 86.06 188 LEU A CA 1
ATOM 1540 C C . LEU A 1 188 ? -13.890 16.310 43.604 1.00 86.06 188 LEU A C 1
ATOM 1542 O O . LEU A 1 188 ? -13.812 17.174 44.476 1.00 86.06 188 LEU A O 1
ATOM 1546 N N . GLY A 1 189 ? -12.793 15.774 43.061 1.00 85.19 189 GLY A N 1
ATOM 1547 C CA . GLY A 1 189 ? -11.432 16.076 43.517 1.00 85.19 189 GLY A CA 1
ATOM 1548 C C . GLY A 1 189 ? -11.053 15.411 44.849 1.00 85.19 189 GLY A C 1
ATOM 1549 O O . GLY A 1 189 ? -9.897 15.487 45.265 1.00 85.19 189 GLY A O 1
ATOM 1550 N N . PHE A 1 190 ? -11.985 14.717 45.511 1.00 86.62 190 PHE A N 1
ATOM 1551 C CA . PHE A 1 190 ? -11.751 13.929 46.722 1.00 86.62 190 PHE A CA 1
ATOM 1552 C C . PHE A 1 190 ? -12.599 12.653 46.705 1.00 86.62 190 PHE A C 1
ATOM 1554 O O . PHE A 1 190 ? -13.716 12.639 46.202 1.00 86.62 190 PHE A O 1
ATOM 1561 N N . CYS A 1 191 ? -12.088 11.564 47.284 1.00 87.94 191 CYS A N 1
ATOM 1562 C CA . CYS A 1 191 ? -12.859 10.329 47.420 1.00 87.94 191 CYS A CA 1
ATOM 1563 C C . CYS A 1 191 ? -13.379 10.189 48.860 1.00 87.94 191 CYS A C 1
ATOM 1565 O O . CYS A 1 191 ? -12.556 10.114 49.778 1.00 87.94 191 CYS A O 1
ATOM 1567 N N . PRO A 1 192 ? -14.700 10.061 49.094 1.00 88.31 192 PRO A N 1
ATOM 1568 C CA . PRO A 1 192 ? -15.258 9.893 50.441 1.00 88.31 192 PRO A CA 1
ATOM 1569 C C . PRO A 1 192 ? -14.805 8.587 51.112 1.00 88.31 192 PRO A C 1
ATOM 1571 O O . PRO A 1 192 ? -14.798 8.483 52.335 1.00 88.31 192 PRO A O 1
ATOM 1574 N N . ARG A 1 193 ? -14.370 7.596 50.321 1.00 88.56 193 ARG A N 1
ATOM 1575 C CA . ARG A 1 193 ? -13.794 6.335 50.818 1.00 88.56 193 ARG A CA 1
ATOM 1576 C C . ARG A 1 193 ? -12.343 6.489 51.297 1.00 88.56 193 ARG A C 1
ATOM 1578 O O . ARG A 1 193 ? -11.821 5.582 51.946 1.00 88.56 193 ARG A O 1
ATOM 1585 N N . GLY A 1 194 ? -11.678 7.604 50.990 1.00 86.19 194 GLY A N 1
ATOM 1586 C CA . GLY A 1 194 ? -10.309 7.887 51.426 1.00 86.19 194 GLY A CA 1
ATOM 1587 C C . GLY A 1 194 ? -9.327 6.762 51.079 1.00 86.19 194 GLY A C 1
ATOM 1588 O O . GLY A 1 194 ? -9.301 6.272 49.950 1.00 86.19 194 GLY A O 1
ATOM 1589 N N . SER A 1 195 ? -8.539 6.328 52.065 1.00 84.50 195 SER A N 1
ATOM 1590 C CA . SER A 1 195 ? -7.558 5.238 51.934 1.00 84.50 195 SER A CA 1
ATOM 1591 C C . SER A 1 195 ? -8.171 3.837 51.819 1.00 84.50 195 SER A C 1
ATOM 1593 O O . SER A 1 195 ? -7.468 2.900 51.453 1.00 84.50 195 SER A O 1
ATOM 1595 N N . SER A 1 196 ? -9.467 3.676 52.105 1.00 84.31 196 SER A N 1
ATOM 1596 C CA . SER A 1 196 ? -10.174 2.393 51.963 1.00 84.31 196 SER A CA 1
ATOM 1597 C C . SER A 1 196 ? -10.692 2.140 50.540 1.00 84.31 196 SER A C 1
ATOM 1599 O O . SER A 1 196 ? -11.217 1.063 50.241 1.00 84.31 196 SER A O 1
ATOM 1601 N N . CYS A 1 197 ? -10.550 3.121 49.642 1.00 81.75 197 CYS A N 1
ATOM 1602 C CA . CYS A 1 197 ? -10.939 2.978 48.249 1.00 81.75 197 CYS A CA 1
ATOM 1603 C C . CYS A 1 197 ? -10.028 1.969 47.535 1.00 81.75 197 CYS A C 1
ATOM 1605 O O . CYS A 1 197 ? -8.811 2.122 47.512 1.00 81.75 197 CYS A O 1
ATOM 1607 N N . LYS A 1 198 ? -10.622 0.948 46.908 1.00 80.62 198 LYS A N 1
ATOM 1608 C CA . LYS A 1 198 ? -9.891 -0.060 46.116 1.00 80.62 198 LYS A CA 1
ATOM 1609 C C . LYS A 1 198 ? -9.529 0.427 44.704 1.00 80.62 198 LYS A C 1
ATOM 1611 O O . LYS A 1 198 ? -8.888 -0.308 43.958 1.00 80.62 198 LYS A O 1
ATOM 1616 N N . LEU A 1 199 ? -9.990 1.619 44.321 1.00 83.00 199 LEU A N 1
ATOM 1617 C CA . LEU A 1 199 ? -9.763 2.215 43.005 1.00 83.00 199 LEU A CA 1
ATOM 1618 C C . LEU A 1 199 ? -8.497 3.076 43.014 1.00 83.00 199 LEU A C 1
ATOM 1620 O O . LEU A 1 199 ? -8.066 3.552 44.063 1.00 83.00 199 LEU A O 1
ATOM 1624 N N . ALA A 1 200 ? -7.890 3.284 41.847 1.00 81.50 200 ALA A N 1
ATOM 1625 C CA . ALA A 1 200 ? -6.654 4.047 41.756 1.00 81.50 200 ALA A CA 1
ATOM 1626 C C . ALA A 1 200 ? -6.918 5.542 42.004 1.00 81.50 200 ALA A C 1
ATOM 1628 O O . ALA A 1 200 ? -7.720 6.169 41.310 1.00 81.50 200 ALA A O 1
ATOM 1629 N N . HIS A 1 201 ? -6.210 6.125 42.973 1.00 83.25 201 HIS A N 1
ATOM 1630 C CA . HIS A 1 201 ? -6.163 7.568 43.208 1.00 83.25 201 HIS A CA 1
ATOM 1631 C C . HIS A 1 201 ? -4.861 8.115 42.612 1.00 83.25 201 HIS A C 1
ATOM 1633 O O . HIS A 1 201 ? -3.777 7.803 43.101 1.00 83.25 201 HIS A O 1
ATOM 1639 N N . LYS A 1 202 ? -4.941 8.874 41.513 1.00 70.31 202 LYS A N 1
ATOM 1640 C CA . LYS A 1 202 ? -3.752 9.325 40.760 1.00 70.31 202 LYS A CA 1
ATOM 1641 C C . LYS A 1 202 ? -3.041 10.529 41.386 1.00 70.31 202 LYS A C 1
ATOM 1643 O O . LYS A 1 202 ? -1.920 10.851 41.000 1.00 70.31 202 LYS A O 1
ATOM 1648 N N . THR A 1 203 ? -3.646 11.175 42.376 1.00 61.25 203 THR A N 1
ATOM 1649 C CA . THR A 1 203 ? -3.046 12.281 43.122 1.00 61.25 203 THR A CA 1
A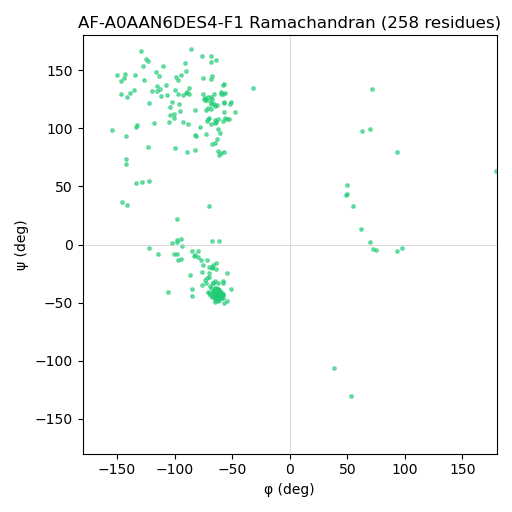TOM 1650 C C . THR A 1 203 ? -2.334 11.773 44.374 1.00 61.25 203 THR A C 1
ATOM 1652 O O . THR A 1 203 ? -2.913 11.070 45.201 1.00 61.25 203 THR A O 1
ATOM 1655 N N . LYS A 1 204 ? -1.069 12.185 44.553 1.00 50.44 204 LYS A N 1
ATOM 1656 C CA . LYS A 1 204 ? -0.428 12.260 45.875 1.00 50.44 204 LYS A CA 1
ATOM 1657 C C . LYS A 1 204 ? -1.223 13.279 46.692 1.00 50.44 204 LYS A C 1
ATOM 1659 O O . LYS A 1 204 ? -0.862 14.450 46.735 1.00 50.44 204 LYS A O 1
ATOM 1664 N N . VAL A 1 205 ? -2.350 12.865 47.258 1.00 48.47 205 VAL A N 1
ATOM 1665 C CA . VAL A 1 205 ? -3.106 13.700 48.186 1.00 48.47 205 VAL A CA 1
ATOM 1666 C C . VAL A 1 205 ? -2.187 13.903 49.387 1.00 48.47 205 VAL A C 1
ATOM 1668 O O . VAL A 1 205 ? -1.938 12.966 50.145 1.00 48.47 205 VAL A O 1
ATOM 1671 N N . GLN A 1 206 ? -1.610 15.102 49.526 1.00 50.53 206 GLN A N 1
ATOM 1672 C CA . GLN A 1 206 ? -1.120 15.512 50.836 1.00 50.53 206 GLN A CA 1
ATOM 1673 C C . GLN A 1 206 ? -2.323 15.421 51.777 1.00 50.53 206 GLN A C 1
ATOM 1675 O O . GLN A 1 206 ? -3.391 15.901 51.398 1.00 50.53 206 GLN A O 1
ATOM 1680 N N . PRO A 1 207 ? -2.202 14.772 52.945 1.00 50.12 207 PRO A N 1
ATOM 1681 C CA . PRO A 1 207 ? -3.319 14.590 53.856 1.00 50.12 207 PRO A CA 1
ATOM 1682 C C . PRO A 1 207 ? -3.716 15.953 54.424 1.00 50.12 207 PRO A C 1
ATOM 1684 O O . PRO A 1 207 ? -3.229 16.383 55.466 1.00 50.12 207 PRO A O 1
ATOM 1687 N N . THR A 1 208 ? -4.579 16.674 53.722 1.00 54.25 208 THR A N 1
ATOM 1688 C CA . THR A 1 208 ? -5.206 17.873 54.247 1.00 54.25 208 THR A CA 1
ATOM 1689 C C . THR A 1 208 ? -6.382 17.418 55.101 1.00 54.25 208 THR A C 1
ATOM 1691 O O . THR A 1 208 ? -7.314 16.765 54.633 1.00 54.25 208 THR A O 1
ATOM 1694 N N . ASN A 1 209 ? -6.287 17.714 56.398 1.00 53.72 209 ASN A N 1
ATOM 1695 C CA . ASN A 1 209 ? -7.324 17.508 57.405 1.00 53.72 209 ASN A CA 1
ATOM 1696 C C . ASN A 1 209 ? -8.587 18.304 57.040 1.00 53.72 209 ASN A C 1
ATOM 1698 O O . ASN A 1 209 ? -8.842 19.374 57.591 1.00 53.72 209 ASN A O 1
ATOM 1702 N N . HIS A 1 210 ? -9.391 17.809 56.106 1.00 53.50 210 HIS A N 1
ATOM 1703 C CA . HIS A 1 210 ? -10.685 18.403 55.816 1.00 53.50 210 HIS A CA 1
ATOM 1704 C C . HIS A 1 210 ? -11.698 17.875 56.830 1.00 53.50 210 HIS A C 1
ATOM 1706 O O . HIS A 1 210 ? -12.294 16.811 56.664 1.00 53.50 210 HIS A O 1
ATOM 1712 N N . LYS A 1 211 ? -11.888 18.642 57.913 1.00 51.22 211 LYS A N 1
ATOM 1713 C CA . LYS A 1 211 ? -13.141 18.614 58.673 1.00 51.22 211 LYS A CA 1
ATOM 1714 C C . LYS A 1 211 ? -14.272 18.796 57.665 1.00 51.22 211 LYS A C 1
ATOM 1716 O O . LYS A 1 211 ? -14.276 19.782 56.933 1.00 51.22 211 LYS A O 1
ATOM 1721 N N . ALA A 1 212 ? -15.199 17.844 57.629 1.00 50.47 212 ALA A N 1
ATOM 1722 C CA . ALA A 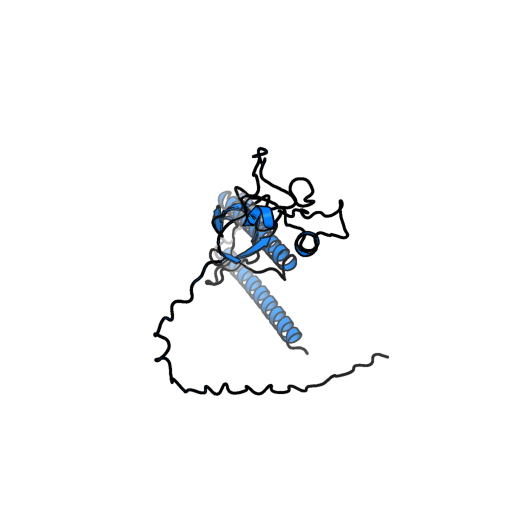1 212 ? -16.427 17.961 56.861 1.00 50.47 212 ALA A CA 1
ATOM 1723 C C . ALA A 1 212 ? -17.118 19.281 57.233 1.00 50.47 212 ALA A C 1
ATOM 1725 O O . ALA A 1 212 ? -17.634 19.420 58.343 1.00 50.47 212 ALA A O 1
ATOM 1726 N N . ILE A 1 213 ? -17.099 20.254 56.323 1.00 54.28 213 ILE A N 1
ATOM 1727 C CA . ILE A 1 213 ? -17.969 21.421 56.416 1.00 54.28 213 ILE A CA 1
ATOM 1728 C C . ILE A 1 213 ? -19.353 20.884 56.068 1.00 54.28 213 ILE A C 1
ATOM 1730 O O . ILE A 1 213 ? -19.688 20.683 54.904 1.00 54.28 213 ILE A O 1
ATOM 1734 N N . ARG A 1 214 ? -20.129 20.537 57.097 1.00 47.72 214 ARG A N 1
ATOM 1735 C CA . ARG A 1 214 ? -21.574 20.411 56.938 1.00 47.72 214 ARG A CA 1
ATOM 1736 C C . ARG A 1 214 ? -22.073 21.830 56.702 1.00 47.72 214 ARG A C 1
ATOM 1738 O O . ARG A 1 214 ? -21.810 22.691 57.539 1.00 47.72 214 ARG A O 1
ATOM 1745 N N . ASN A 1 215 ? -22.747 22.061 55.580 1.00 50.72 215 ASN A N 1
ATOM 1746 C CA . ASN A 1 215 ? -23.559 23.258 55.397 1.00 50.72 215 ASN A CA 1
ATOM 1747 C C . ASN A 1 215 ? -24.677 23.195 56.441 1.00 50.72 215 ASN A C 1
ATOM 1749 O O . ASN A 1 215 ? -25.692 22.530 56.254 1.00 50.72 215 ASN A O 1
ATOM 1753 N N . ILE A 1 216 ? -24.394 23.784 57.596 1.00 56.94 216 ILE A N 1
ATOM 1754 C CA . ILE A 1 216 ? -25.378 24.220 58.572 1.00 56.94 216 ILE A CA 1
ATOM 1755 C C . ILE A 1 216 ? -26.038 25.428 57.899 1.00 56.94 216 ILE A C 1
ATOM 1757 O O . ILE A 1 216 ? -25.323 26.296 57.409 1.00 56.94 216 ILE A O 1
ATOM 1761 N N . ASP A 1 217 ? -27.366 25.417 57.814 1.00 53.97 217 ASP A N 1
ATOM 1762 C CA . ASP A 1 217 ? -28.227 26.500 57.312 1.00 53.97 217 ASP A CA 1
ATOM 1763 C C . ASP A 1 217 ? -28.600 26.424 55.819 1.00 53.97 217 ASP A C 1
ATOM 1765 O O . ASP A 1 217 ? -28.078 27.153 54.978 1.00 53.97 217 ASP A O 1
ATOM 1769 N N . ASN A 1 218 ? -29.590 25.585 55.485 1.00 55.31 218 ASN A N 1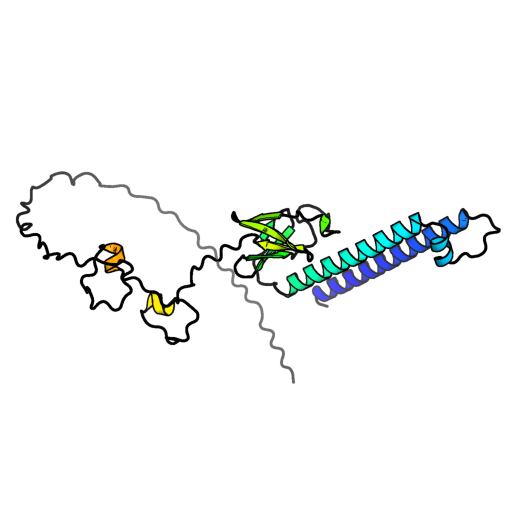
ATOM 1770 C CA . ASN A 1 218 ? -30.458 25.864 54.331 1.00 55.31 218 ASN A CA 1
ATOM 1771 C C . ASN A 1 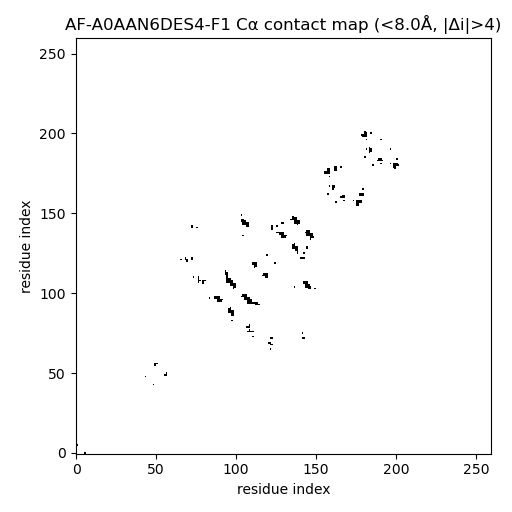218 ? -31.937 25.488 54.566 1.00 55.31 218 ASN A C 1
ATOM 1773 O O . ASN A 1 218 ? -32.633 25.094 53.634 1.00 55.31 218 ASN A O 1
ATOM 1777 N N . ASP A 1 219 ? -32.425 25.638 55.804 1.00 55.62 219 ASP A N 1
ATOM 1778 C CA . ASP A 1 219 ? -33.816 25.333 56.192 1.00 55.62 219 ASP A CA 1
ATOM 1779 C C . ASP A 1 219 ? -34.727 26.578 56.238 1.00 55.62 219 ASP A C 1
ATOM 1781 O O . ASP A 1 219 ? -35.755 26.572 56.908 1.00 55.62 219 ASP A O 1
ATOM 1785 N N . ASN A 1 220 ? -34.387 27.669 55.538 1.00 55.47 220 ASN A N 1
ATOM 1786 C CA . ASN A 1 220 ? -35.230 28.873 55.537 1.00 55.47 220 ASN A CA 1
ATOM 1787 C C . ASN A 1 220 ? -35.466 29.453 54.136 1.00 55.47 220 ASN A C 1
ATOM 1789 O O . ASN A 1 220 ? -35.236 30.633 53.879 1.00 55.47 220 ASN A O 1
ATOM 1793 N N . VAL A 1 221 ? -35.937 28.604 53.218 1.00 58.59 221 VAL A N 1
ATOM 1794 C CA . VAL A 1 221 ? -36.530 29.055 51.952 1.00 58.59 221 VAL A CA 1
ATOM 1795 C C . VAL A 1 221 ? -37.980 29.449 52.227 1.00 58.59 221 VAL A C 1
ATOM 1797 O O . VAL A 1 221 ? -38.891 28.623 52.201 1.00 58.59 221 VAL A O 1
ATOM 1800 N N . THR A 1 222 ? -38.201 30.730 52.508 1.00 52.56 222 THR A N 1
ATOM 1801 C CA . THR A 1 222 ? -39.523 31.346 52.403 1.00 52.56 222 THR A CA 1
ATOM 1802 C C . THR A 1 222 ? -39.948 31.349 50.936 1.00 52.56 222 THR A C 1
ATOM 1804 O O . THR A 1 222 ? -39.275 31.915 50.076 1.00 52.56 222 THR A O 1
ATOM 1807 N N . GLN A 1 223 ? -41.076 30.697 50.649 1.00 54.47 223 GLN A N 1
ATOM 1808 C CA . GLN A 1 223 ? -41.754 30.782 49.359 1.00 54.47 223 GLN A CA 1
ATOM 1809 C C . GLN A 1 223 ? -42.185 32.235 49.128 1.00 54.47 223 GLN A C 1
ATOM 1811 O O . GLN A 1 223 ? -43.083 32.736 49.799 1.00 54.47 223 GLN A O 1
ATOM 1816 N N . GLN A 1 224 ? -41.519 32.923 48.203 1.00 45.75 224 GLN A N 1
ATOM 1817 C CA . GLN A 1 224 ? -42.075 34.115 47.577 1.00 45.75 224 GLN A CA 1
ATOM 1818 C C . GLN A 1 224 ? -42.736 33.695 46.268 1.00 45.75 224 GLN A C 1
ATOM 1820 O O . GLN A 1 224 ? -42.076 33.223 45.341 1.00 45.75 224 GLN A O 1
ATOM 1825 N N . ASP A 1 225 ? -44.055 33.855 46.235 1.00 53.66 225 ASP A N 1
ATOM 1826 C CA . ASP A 1 225 ? -44.902 33.686 45.065 1.00 53.66 225 ASP A CA 1
ATOM 1827 C C . ASP A 1 225 ? -44.431 34.606 43.932 1.00 53.66 225 ASP A C 1
ATOM 1829 O O . ASP A 1 225 ? -44.509 35.833 44.024 1.00 53.66 225 ASP A O 1
ATOM 1833 N N . HIS A 1 226 ? -43.938 34.008 42.848 1.00 46.09 226 HIS A N 1
ATOM 1834 C CA . HIS A 1 226 ? -43.574 34.718 41.626 1.00 46.09 226 HIS A CA 1
ATOM 1835 C C . HIS A 1 226 ? -44.701 34.541 40.587 1.00 46.09 226 HIS A C 1
ATOM 1837 O O . HIS A 1 226 ? -44.902 33.429 40.092 1.00 46.09 226 HIS A O 1
ATOM 1843 N N . PRO A 1 227 ? -45.444 35.601 40.214 1.00 58.09 227 PRO A N 1
ATOM 1844 C CA . PRO A 1 227 ? -46.553 35.506 39.272 1.00 58.09 227 PRO A CA 1
ATOM 1845 C C . PRO A 1 227 ? -46.044 35.707 37.839 1.00 58.09 227 PRO A C 1
ATOM 1847 O O . PRO A 1 227 ? -46.147 36.801 37.297 1.00 58.09 227 PRO A O 1
ATOM 1850 N N . LEU A 1 228 ? -45.453 34.681 37.219 1.00 51.75 228 LEU A N 1
ATOM 1851 C CA . LEU A 1 228 ? -45.015 34.754 35.810 1.00 51.75 228 LEU A CA 1
ATOM 1852 C C . LEU A 1 228 ? -45.152 33.421 35.047 1.00 51.75 228 LEU A C 1
ATOM 1854 O O . LEU A 1 228 ? -44.340 33.089 34.190 1.00 51.75 228 LEU A O 1
ATOM 1858 N N . LEU A 1 229 ? -46.209 32.653 35.327 1.00 49.53 229 LEU A N 1
ATOM 1859 C CA . LEU A 1 229 ? -46.539 31.411 34.607 1.00 49.53 229 LEU A CA 1
ATOM 1860 C C . LEU A 1 229 ? -47.945 31.466 33.995 1.00 49.53 229 LEU A C 1
ATOM 1862 O O . LEU A 1 229 ? -48.788 30.605 34.222 1.00 49.53 229 LEU A O 1
ATOM 1866 N N . ALA A 1 230 ? -48.195 32.504 33.201 1.00 55.56 230 ALA A N 1
ATOM 1867 C CA . ALA A 1 230 ? -49.402 32.619 32.389 1.00 55.56 230 ALA A CA 1
ATOM 1868 C C . ALA A 1 230 ? -49.070 33.256 31.034 1.00 55.56 230 ALA A C 1
ATOM 1870 O O . ALA A 1 230 ? -49.415 34.409 30.815 1.00 55.56 230 ALA A O 1
ATOM 1871 N N . ALA A 1 231 ? -48.345 32.541 30.164 1.00 59.69 231 ALA A N 1
ATOM 1872 C CA . ALA A 1 231 ? -48.341 32.778 28.710 1.00 59.69 231 ALA A CA 1
ATOM 1873 C C . ALA A 1 231 ? -47.403 31.808 27.969 1.00 59.69 231 ALA A C 1
ATOM 1875 O O . ALA A 1 231 ? -46.442 32.253 27.358 1.00 59.69 231 ALA A O 1
ATOM 1876 N N . ILE A 1 232 ? -47.660 30.497 28.000 1.00 55.47 232 ILE A N 1
ATOM 1877 C CA . ILE A 1 232 ? -47.278 29.613 26.880 1.00 55.47 232 ILE A CA 1
ATOM 1878 C C . ILE A 1 232 ? -48.406 28.585 26.725 1.00 55.47 232 ILE A C 1
ATOM 1880 O O . ILE A 1 232 ? -48.307 27.440 27.159 1.00 55.47 232 ILE A O 1
ATOM 1884 N N . GLN A 1 233 ? -49.530 29.063 26.192 1.00 49.12 233 GLN A N 1
ATOM 18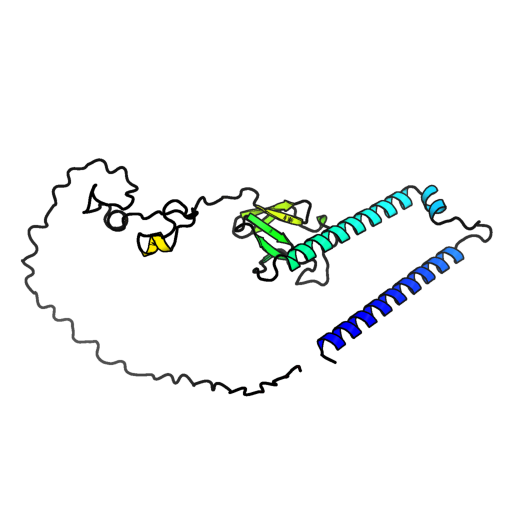85 C CA . GLN A 1 233 ? -50.543 28.237 25.545 1.00 49.12 233 GLN A CA 1
ATOM 1886 C C . GLN A 1 233 ? -50.294 28.284 24.034 1.00 49.12 233 GLN A C 1
ATOM 1888 O O . GLN A 1 233 ? -49.971 29.338 23.490 1.00 49.12 233 GLN A O 1
ATOM 1893 N N . ASP A 1 234 ? -50.489 27.124 23.415 1.00 52.69 234 ASP A N 1
ATOM 1894 C CA . ASP A 1 234 ? -50.828 26.899 22.012 1.00 52.69 234 ASP A CA 1
ATOM 1895 C C . ASP A 1 234 ? -49.769 27.193 20.935 1.00 52.69 234 ASP A C 1
ATOM 1897 O O . ASP A 1 234 ? -49.619 28.291 20.404 1.00 52.69 234 ASP A O 1
ATOM 1901 N N . SER A 1 235 ? -49.109 26.121 20.490 1.00 53.97 235 SER A N 1
ATOM 1902 C CA . SER A 1 235 ? -48.782 25.943 19.068 1.00 53.97 235 SER A CA 1
ATOM 1903 C C . SER A 1 235 ? -48.924 24.467 18.709 1.00 53.97 235 SER A C 1
ATOM 1905 O O . SER A 1 235 ? -48.041 23.644 18.940 1.00 53.97 235 SER A O 1
ATOM 1907 N N . SER A 1 236 ? -50.115 24.152 18.222 1.00 54.88 236 SER A N 1
ATOM 1908 C CA . SER A 1 236 ? -50.505 22.938 17.520 1.00 54.88 236 SER A CA 1
ATOM 1909 C C . SER A 1 236 ? -49.855 22.839 16.134 1.00 54.88 236 SER A C 1
ATOM 1911 O O . SER A 1 236 ? -49.490 23.857 15.548 1.00 54.88 236 SER A O 1
ATOM 1913 N N . SER A 1 237 ? -49.862 21.613 15.589 1.00 59.66 237 SER A N 1
ATOM 1914 C CA . SER A 1 237 ? -49.630 21.220 14.181 1.00 59.66 237 SER A CA 1
ATOM 1915 C C . SER A 1 237 ? -48.176 21.348 13.687 1.00 59.66 237 SER A C 1
ATOM 1917 O O . SER A 1 237 ? -47.503 22.322 13.977 1.00 59.66 237 SER A O 1
ATOM 1919 N N . GLU A 1 238 ? -47.580 20.379 12.992 1.00 60.88 238 GLU A N 1
ATOM 1920 C CA . GLU A 1 238 ? -48.138 19.577 11.901 1.00 60.88 238 GLU A CA 1
ATOM 1921 C C . GLU A 1 238 ? -47.586 18.140 11.882 1.00 60.88 238 GLU A C 1
ATOM 1923 O O . GLU A 1 238 ? -46.401 17.886 12.120 1.00 60.88 238 GLU A O 1
ATOM 1928 N N . ASP A 1 239 ? -48.494 17.217 11.573 1.00 55.03 239 ASP A N 1
ATOM 1929 C CA . ASP A 1 239 ? -48.249 15.833 11.192 1.00 55.03 239 ASP A CA 1
ATOM 1930 C C . ASP A 1 239 ? -47.344 15.767 9.952 1.00 55.03 239 ASP A C 1
ATOM 1932 O O . ASP A 1 239 ? -47.613 16.407 8.935 1.00 55.03 239 ASP A O 1
ATOM 1936 N N . SER A 1 240 ? -46.275 14.969 10.015 1.00 61.03 240 SER A N 1
ATOM 1937 C CA . SER A 1 240 ? -45.548 14.543 8.816 1.00 61.03 240 SER A CA 1
ATOM 1938 C C . SER A 1 240 ? -45.620 13.027 8.696 1.00 61.03 240 SER A C 1
ATOM 1940 O O . SER A 1 240 ? -44.964 12.276 9.420 1.00 61.03 240 SER A O 1
ATOM 1942 N N . ASP A 1 241 ? -46.471 12.611 7.764 1.00 59.34 241 ASP A N 1
ATOM 1943 C CA . ASP A 1 241 ? -46.622 11.253 7.269 1.00 59.34 241 ASP A CA 1
ATOM 1944 C C . ASP A 1 241 ? -45.286 10.746 6.708 1.00 59.34 241 ASP A C 1
ATOM 1946 O O . ASP A 1 241 ? -44.836 11.145 5.632 1.00 59.34 241 ASP A O 1
ATOM 1950 N N . ILE A 1 242 ? -44.631 9.848 7.445 1.00 63.47 242 ILE A N 1
ATOM 1951 C CA . ILE A 1 242 ? -43.502 9.074 6.927 1.00 63.47 242 ILE A CA 1
ATOM 1952 C C . ILE A 1 242 ? -44.079 7.820 6.272 1.00 63.47 242 ILE A C 1
ATOM 1954 O O . ILE A 1 242 ? -44.488 6.871 6.944 1.00 63.47 242 ILE A O 1
ATOM 1958 N N . GLU A 1 243 ? -44.112 7.846 4.939 1.00 65.31 243 GLU A N 1
ATOM 1959 C CA . GLU A 1 243 ? -44.458 6.714 4.086 1.00 65.31 243 GLU A CA 1
ATOM 1960 C C . GLU A 1 243 ? -43.625 5.475 4.444 1.00 65.31 243 GLU A C 1
ATOM 1962 O O . GLU A 1 243 ? -42.392 5.456 4.375 1.00 65.31 243 GLU A O 1
ATOM 1967 N N . GLN A 1 244 ? -44.337 4.410 4.805 1.00 54.34 244 GLN A N 1
ATOM 1968 C CA . GLN A 1 244 ? -43.813 3.059 4.922 1.00 54.34 244 GLN A CA 1
ATOM 1969 C C . GLN A 1 244 ? -43.385 2.571 3.535 1.00 54.34 244 GLN A C 1
ATOM 1971 O O . GLN A 1 244 ? -44.215 2.241 2.686 1.00 54.34 244 GLN A O 1
ATOM 1976 N N . THR A 1 245 ? -42.078 2.497 3.299 1.00 55.00 245 THR A N 1
ATOM 1977 C CA . THR A 1 245 ? -41.536 1.798 2.138 1.00 55.00 245 THR A CA 1
ATOM 1978 C C . THR A 1 245 ? -41.717 0.295 2.324 1.00 55.00 245 THR A C 1
ATOM 1980 O O . THR A 1 245 ? -41.213 -0.323 3.260 1.00 55.00 245 THR A O 1
ATOM 1983 N N . GLN A 1 246 ? -42.502 -0.274 1.413 1.00 58.16 246 GLN A N 1
ATOM 1984 C CA . GLN A 1 246 ? -42.828 -1.688 1.319 1.00 58.16 246 GLN A CA 1
ATOM 1985 C C . GLN A 1 246 ? -41.551 -2.529 1.200 1.00 58.16 246 GLN A C 1
ATOM 1987 O O . GLN A 1 246 ? -40.756 -2.369 0.271 1.00 58.16 246 GLN A O 1
ATOM 1992 N N . THR A 1 247 ? -41.373 -3.451 2.143 1.00 49.81 247 THR A N 1
ATOM 1993 C CA . THR A 1 247 ? -40.438 -4.567 2.024 1.00 49.81 247 THR A CA 1
ATOM 1994 C C . THR A 1 247 ? -40.965 -5.507 0.949 1.00 49.81 247 THR A C 1
ATOM 1996 O O . THR A 1 247 ? -41.935 -6.226 1.167 1.00 49.81 247 THR A O 1
ATOM 1999 N N . ALA A 1 248 ? -40.355 -5.464 -0.233 1.00 60.03 248 ALA A N 1
ATOM 2000 C CA . ALA A 1 248 ? -40.590 -6.461 -1.262 1.00 60.03 248 ALA A CA 1
ATOM 2001 C C . ALA A 1 248 ? -39.956 -7.785 -0.821 1.00 60.03 248 ALA A C 1
ATOM 2003 O O . ALA A 1 248 ? -38.731 -7.931 -0.794 1.00 60.03 248 ALA A O 1
ATOM 2004 N N . ASP A 1 249 ? -40.824 -8.726 -0.472 1.00 50.88 249 ASP A N 1
ATOM 2005 C CA . ASP A 1 249 ? -40.542 -10.146 -0.349 1.00 50.88 249 ASP A CA 1
ATOM 2006 C C . ASP A 1 249 ? -39.926 -10.663 -1.658 1.00 50.88 249 ASP A C 1
ATOM 2008 O O . ASP A 1 249 ? -40.596 -10.781 -2.685 1.00 50.88 249 ASP A O 1
ATOM 2012 N N . LEU A 1 250 ? -38.626 -10.965 -1.633 1.00 61.22 250 LEU A N 1
ATOM 2013 C CA . LEU A 1 250 ? -37.985 -11.801 -2.645 1.00 61.22 250 LEU A CA 1
ATOM 2014 C C . LEU A 1 250 ? -37.853 -13.213 -2.090 1.00 61.22 250 LEU A C 1
ATOM 2016 O O . LEU A 1 250 ? -36.822 -13.629 -1.564 1.00 61.22 250 LEU A O 1
ATOM 2020 N N . ASP A 1 251 ? -38.962 -13.922 -2.235 1.00 57.31 251 ASP A N 1
ATOM 2021 C CA . ASP A 1 251 ? -39.072 -15.367 -2.206 1.00 57.31 251 ASP A CA 1
ATOM 2022 C C . ASP A 1 251 ? -38.414 -15.920 -3.484 1.00 57.31 251 ASP A C 1
ATOM 2024 O O . ASP A 1 251 ? -38.926 -15.691 -4.577 1.00 57.31 251 ASP A O 1
ATOM 2028 N N . MET A 1 252 ? -37.248 -16.576 -3.387 1.00 57.59 252 MET A N 1
ATOM 2029 C CA . MET A 1 252 ? -36.742 -17.468 -4.445 1.00 57.59 252 MET A CA 1
ATOM 2030 C C . MET A 1 252 ? -35.782 -18.537 -3.898 1.00 57.59 252 MET A C 1
ATOM 2032 O O . MET A 1 252 ? -34.579 -18.332 -3.748 1.00 57.59 252 MET A O 1
ATOM 2036 N N . ASN A 1 253 ? -36.379 -19.712 -3.693 1.00 57.62 253 ASN A N 1
ATOM 2037 C CA . ASN A 1 253 ? -35.881 -21.053 -4.008 1.00 57.62 253 ASN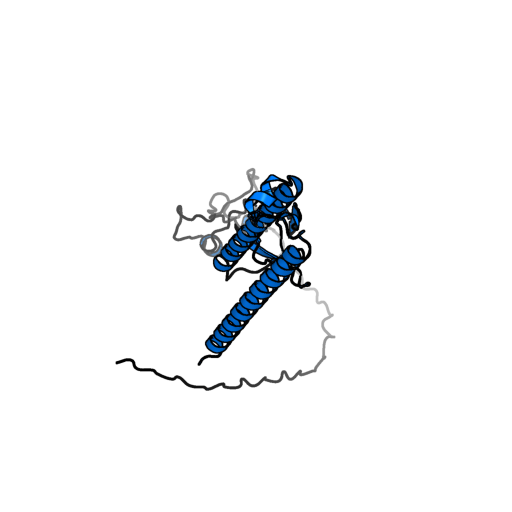 A CA 1
ATOM 2038 C C . ASN A 1 253 ? -34.604 -21.562 -3.318 1.00 57.62 253 ASN A C 1
ATOM 2040 O O . ASN A 1 253 ? -33.473 -21.405 -3.778 1.00 57.62 253 ASN A O 1
ATOM 2044 N N . HIS A 1 254 ? -34.853 -22.339 -2.262 1.00 50.22 254 HIS A N 1
ATOM 2045 C CA . HIS A 1 254 ? -34.034 -23.471 -1.838 1.00 50.22 254 HIS A CA 1
ATOM 2046 C C . HIS A 1 254 ? -34.058 -24.581 -2.905 1.00 50.22 254 HIS A C 1
ATOM 2048 O O . HIS A 1 254 ? -35.024 -25.337 -2.975 1.00 50.22 254 HIS A O 1
ATOM 2054 N N . ASP A 1 255 ? -32.976 -24.729 -3.671 1.00 61.53 255 ASP A N 1
ATOM 2055 C CA . ASP A 1 255 ? -32.687 -25.979 -4.381 1.00 61.53 255 ASP A CA 1
ATOM 2056 C C . ASP A 1 255 ? -31.782 -26.863 -3.515 1.00 61.53 255 ASP A C 1
ATOM 2058 O O . ASP A 1 255 ? -30.586 -26.625 -3.324 1.00 61.53 255 ASP A O 1
ATOM 2062 N N . TYR A 1 256 ? -32.415 -27.894 -2.966 1.00 52.94 256 TYR A N 1
ATOM 2063 C CA . TYR A 1 256 ? -31.813 -29.029 -2.283 1.00 52.94 256 TYR A CA 1
ATOM 2064 C C . TYR A 1 256 ? -31.147 -29.930 -3.336 1.00 52.94 256 TYR A C 1
ATOM 2066 O O . TYR A 1 256 ? -31.835 -30.524 -4.163 1.00 52.94 256 TYR A O 1
ATOM 2074 N N . VAL A 1 257 ? -29.822 -30.085 -3.303 1.00 61.75 257 VAL A N 1
ATOM 2075 C CA . VAL A 1 257 ? -29.143 -31.171 -4.031 1.00 61.75 257 VAL A CA 1
ATOM 2076 C C . VAL A 1 257 ? -28.715 -32.225 -3.017 1.00 61.75 257 VAL A C 1
ATOM 2078 O O . VAL A 1 257 ? -27.766 -32.035 -2.259 1.00 61.75 257 VAL A O 1
ATOM 2081 N N . GLN A 1 258 ? -29.445 -33.341 -3.009 1.00 59.38 258 GLN A N 1
ATOM 2082 C CA . GLN A 1 258 ? -29.011 -34.599 -2.409 1.00 59.38 258 GLN A CA 1
ATOM 2083 C C . GLN A 1 258 ? -27.847 -35.165 -3.229 1.00 59.38 258 GLN A C 1
ATOM 2085 O O . GLN A 1 258 ? -27.966 -35.343 -4.440 1.00 59.38 258 GLN A O 1
ATOM 2090 N N . ILE A 1 259 ? -26.737 -35.471 -2.561 1.00 58.75 259 ILE A N 1
ATOM 2091 C CA . ILE A 1 259 ? -25.686 -36.331 -3.106 1.00 58.75 259 ILE A CA 1
ATOM 2092 C C . ILE A 1 259 ? -25.834 -37.683 -2.409 1.00 58.75 259 ILE A C 1
ATOM 2094 O O . ILE A 1 259 ? -25.750 -37.754 -1.181 1.00 58.75 259 ILE A O 1
ATOM 2098 N N . ALA A 1 260 ? -26.106 -38.709 -3.213 1.00 67.06 260 ALA A N 1
ATOM 2099 C CA . ALA A 1 260 ? -25.951 -40.120 -2.879 1.00 67.06 260 ALA A CA 1
ATOM 2100 C C . ALA A 1 260 ? -24.557 -40.598 -3.304 1.00 67.06 260 ALA A C 1
ATOM 2102 O O . ALA A 1 260 ? -24.032 -40.044 -4.300 1.00 67.06 260 ALA A O 1
#

Solvent-accessible surface area (backbone atoms only — not comparable to full-atom values): 16698 Å² total; per-residue (Å²): 133,55,73,68,55,54,50,51,53,52,50,51,52,52,54,51,52,52,51,50,52,52,52,53,50,53,52,53,53,52,53,54,60,58,71,75,48,66,98,80,67,70,90,69,49,79,69,52,59,50,71,78,33,67,66,60,40,50,51,54,51,51,53,52,50,51,52,50,51,32,52,51,44,54,52,49,25,50,52,40,39,73,74,46,74,90,55,71,73,45,78,57,96,50,27,36,26,32,73,34,81,95,65,41,26,39,41,41,48,48,57,49,36,77,90,41,97,54,59,69,59,52,72,79,79,50,66,64,60,50,77,57,94,93,40,53,24,34,52,47,100,77,58,30,31,36,41,72,74,67,75,70,67,82,69,62,54,63,29,66,53,29,64,74,69,77,48,51,97,54,64,94,74,49,92,41,41,85,67,50,70,34,63,52,35,71,76,69,72,49,45,95,58,57,92,75,46,91,47,48,72,92,65,88,71,72,88,70,88,73,73,81,80,71,84,76,84,81,90,75,80,76,87,73,90,75,95,80,89,86,85,88,77,88,85,77,88,79,90,78,87,78,79,82,78,79,80,77,83,80,85,78,80,90,82,85,80,85,84,131

Sequence (260 aa):
MSESQKLEERLRLLENDLKLQKSKLVERLARRHVQTAPKTAVKRTANDVLKHDPDFAIKVRALKQAARQKKRLYKHIHANQVKFPYKNRIRINNLEFVSTNKGTKLALVSAKFLDSDKQLTSLDDLKTTLTYNGHRYIKTLEGDYVMQNPQYSDEKQFCMYYTRSGTCSNKNSCELAHYFECPDLQELGFCPRGSSCKLAHKTKVQPTNHKAIRNIDNDNVTQQDHPLLAAIQDSSSEDSDIEQTQTADLDMNHDYVQIA

pLDDT: mean 80.49, std 16.94, range [45.75, 98.44]

Mean predicted aligned error: 18.27 Å

Foldseek 3Di:
DDPVVVVVVVVVVVVVVVVVVVVVVVVVVVVVVVVPDDPPDDCQDPVNVCVPDVVVVVVVVVVVVLVVQQVLLVVQLVVVCVVPVPFDWDADQQFTWGQPPPNQKTRGNAQQRNVDRDGNRHLVVDDQWDADPNFIWGADPNGITGTPDPPPVVPQAADPCCAVPVDDPCVPNDSGDNAFADVCCVPVVDDPCHPVDPHDHPDPPPPDPDDPPDPDDDPDPDDDDDPDPPDDDDDDDDDDDDDDDDDDDPDDDDDDDDDD

InterPro domains:
  IPR000571 Zinc finger, CCCH-type [PS50103] (181-204)

Organism: Pichia angusta (NCBI:txid870730)

Secondary structure (DSSP, 8-state):
--HHHHHHHHHHHHHHHHHHHHHHHHHHHHHHHHHTS-TT-----HHHHHHH-HHHHHHHHHHHHHHHHHHHHHHHHHHHHHH-TTSPEEEETTEEEEEEGGGTEEEE--SB-TTSS-B---GGGS-SEEEETTEEEEE-TTS-EEESS--------B-HHHHHHS--TTGGG-SSB---B-HHHHHHSS-TTGGG--SB--S---------------------------------------------------------

Radius of gyration: 36.98 Å; Cα contacts (8 Å, |Δi|>4): 183; chains: 1; bounding box: 81×76×106 Å